Protein AF-0000000084983440 (afdb_homodimer)

pLDDT: mean 96.97, std 2.5, range [81.31, 98.94]

Secondary structure (DSSP, 8-state):
-PPP-TT--TTHHHHT-TTS-HHHHHHHHHHHHHHHHHHHTT---HHHHHHHHHHHHHHHHTTHHHHHHTT----THHHHHHHHHHHHHHHHTT----HHHHTTT---/-PPP-TT--TTHHHHT-TTS-HHHHHHHHHHHHHHHHHHHTT---HHHHHHHHHHHHHHHHTTHHHHHHTT----THHHHHHHHHHHHHHHHTT----HHHHTTT---

Foldseek 3Di:
DDADDPPDDQLVQLCVDPLFDPVLVVQLVVLVVQLRVVLVVPDQPLVVSLVSLLVSLVSNQVCQVVQVVVNHGCDDSNVVRSLVSSVSSCVRSVHPDDSCSSNVNHPD/DDADDPPDDQLVQLVVDPLFDPVLVVQLVVLVVQLRVVLVVPDQPLVVSLVSLLVSLVSNQVCQVVQVVVNHGCDDSNVVRSLVSSVSSCVRSVHPDDSCSSNVNHPD

Solvent-accessible surface area (backbone atoms only — not comparable to full-atom values): 12151 Å² total; per-residue (Å²): 110,67,71,76,69,86,85,63,67,80,51,48,58,49,72,67,30,87,62,45,56,63,76,59,55,49,52,47,48,52,34,53,45,55,44,50,52,46,42,36,72,60,61,72,53,62,70,62,51,45,51,45,32,39,52,26,34,45,54,45,51,67,42,44,63,57,32,45,76,63,74,26,67,63,49,74,60,47,47,32,36,50,48,40,44,51,39,40,56,32,50,75,73,67,43,95,64,53,52,69,67,48,50,61,65,53,82,106,110,66,71,77,67,86,84,62,66,80,52,47,60,49,72,68,31,86,62,46,57,63,75,59,54,48,54,48,47,52,33,51,45,54,43,49,53,46,42,35,73,59,61,72,55,64,68,62,52,46,52,46,32,40,52,28,36,45,54,46,52,67,42,44,63,58,32,44,77,64,75,25,66,63,48,75,62,46,48,31,35,51,48,41,44,51,39,40,55,32,50,72,73,67,43,95,63,53,52,68,66,49,49,59,64,51,80,105

Sequence (216 aa):
MKTFDPDYKLLDEMYQDDYYPVFLVDKVKDELQKVIDLLESGETDTEVVQEKLDEAVCGINDLQDEFYENNSEIETVARDCIGVTVDYILKWFGIPIDMEEAIRERDWMKTFDPDYKLLDEMYQDDYYPVFLVDKVKDELQKVIDLLESGETDTEVVQEKLDEAVCGINDLQDEFYENNSEIETVARDCIGVTVDYILKWFGIPIDMEEAIRERDW

InterPro domains:
  IPR043767 Protein of unknown function DUF5713 [PF18977] (6-108)

Radius of gyration: 17.31 Å; Cα contacts (8 Å, |Δi|>4): 271; chai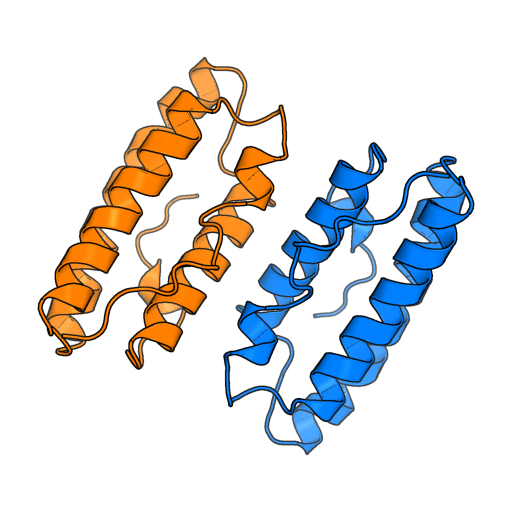ns: 2; bounding box: 39×44×34 Å

Structure (mmCIF, N/CA/C/O backbone):
data_AF-0000000084983440-model_v1
#
loop_
_entity.id
_entity.type
_entity.pdbx_description
1 polymer 'MazG nucleotide pyrophosphohydrolase domain protein'
#
loop_
_atom_site.group_PDB
_atom_site.id
_atom_site.type_symbol
_atom_site.label_atom_id
_atom_site.label_alt_id
_atom_site.label_comp_id
_atom_site.label_asym_id
_atom_site.label_entity_id
_atom_site.label_seq_id
_atom_site.pdbx_PDB_ins_code
_atom_site.Cartn_x
_atom_site.Cartn_y
_atom_site.Cartn_z
_atom_site.occupancy
_atom_site.B_iso_or_equiv
_atom_site.auth_seq_id
_atom_site.auth_comp_id
_atom_site.auth_asym_id
_atom_site.auth_atom_id
_atom_site.pdbx_PDB_model_num
ATOM 1 N N . MET A 1 1 ? -17.219 -9.922 -18.922 1 81.56 1 MET A N 1
ATOM 2 C CA . MET A 1 1 ? -16.625 -10.188 -17.609 1 81.56 1 MET A CA 1
ATOM 3 C C . MET A 1 1 ? -15.766 -9.008 -17.156 1 81.56 1 MET A C 1
ATOM 5 O O . MET A 1 1 ? -15.266 -8.242 -17.984 1 81.56 1 MET A O 1
ATOM 9 N N . LYS A 1 2 ? -15.875 -8.594 -16 1 91.56 2 LYS A N 1
ATOM 10 C CA . LYS A 1 2 ? -15.227 -7.371 -15.531 1 91.56 2 LYS A CA 1
ATOM 11 C C . LYS A 1 2 ? -13.711 -7.508 -15.57 1 91.56 2 LYS A C 1
ATOM 13 O O . LYS A 1 2 ? -13.156 -8.492 -15.078 1 91.56 2 LYS A O 1
ATOM 18 N N . THR A 1 3 ? -13.008 -6.613 -16.359 1 97.56 3 THR A N 1
ATOM 19 C CA . THR A 1 3 ? -11.547 -6.59 -16.422 1 97.56 3 THR A CA 1
ATOM 20 C C . THR A 1 3 ? -10.977 -5.75 -15.273 1 97.56 3 THR A C 1
ATOM 22 O O . THR A 1 3 ? -11.664 -4.891 -14.727 1 97.56 3 THR A O 1
ATOM 25 N N . PHE A 1 4 ? -9.773 -6.07 -14.977 1 97.75 4 PHE A N 1
ATOM 26 C CA . PHE A 1 4 ? -9.133 -5.328 -13.898 1 97.75 4 PHE A CA 1
ATOM 27 C C . PHE A 1 4 ? -8.844 -3.893 -14.328 1 97.75 4 PHE A C 1
ATOM 29 O O . PHE A 1 4 ? -8.75 -3.604 -15.523 1 97.75 4 PHE A O 1
ATOM 36 N N . ASP A 1 5 ? -8.758 -3.002 -13.359 1 95.5 5 ASP A N 1
ATOM 37 C CA . ASP A 1 5 ? -8.516 -1.574 -13.547 1 95.5 5 ASP A CA 1
ATOM 38 C C . ASP A 1 5 ? -7.25 -1.336 -14.367 1 95.5 5 ASP A C 1
ATOM 40 O O . ASP A 1 5 ? -6.141 -1.572 -13.891 1 95.5 5 ASP A O 1
ATOM 44 N N . PRO A 1 6 ? -7.336 -0.883 -15.562 1 93.5 6 PRO A N 1
ATOM 45 C CA . PRO A 1 6 ? -6.16 -0.671 -16.406 1 93.5 6 PRO A CA 1
ATOM 46 C C . PRO A 1 6 ? -5.285 0.48 -15.922 1 93.5 6 PRO A C 1
ATOM 48 O O . PRO A 1 6 ? -4.129 0.6 -16.344 1 93.5 6 PRO A O 1
ATOM 51 N N . ASP A 1 7 ? -5.77 1.326 -15.078 1 91.38 7 ASP A N 1
ATOM 52 C CA . ASP A 1 7 ? -5.031 2.494 -14.609 1 91.38 7 ASP A CA 1
ATOM 53 C C . ASP A 1 7 ? -4.285 2.184 -13.312 1 91.38 7 ASP A C 1
ATOM 55 O O . ASP A 1 7 ? -3.49 2.996 -12.836 1 91.38 7 ASP A O 1
ATOM 59 N N . TYR A 1 8 ? -4.559 1.061 -12.734 1 94.44 8 TYR A N 1
ATOM 60 C CA . TYR A 1 8 ? -3.918 0.712 -11.477 1 94.44 8 TYR A CA 1
ATOM 61 C C . TYR A 1 8 ? -2.543 0.097 -11.711 1 94.44 8 TYR A C 1
ATOM 63 O O . TYR A 1 8 ? -2.4 -0.832 -12.508 1 94.44 8 TYR A O 1
ATOM 71 N N . LYS A 1 9 ? -1.497 0.612 -11.094 1 94.31 9 LYS A N 1
ATOM 72 C CA . LYS A 1 9 ? -0.143 0.07 -11.172 1 94.31 9 LYS A CA 1
ATOM 73 C C . LYS A 1 9 ? 0.111 -0.938 -10.055 1 94.31 9 LYS A C 1
ATOM 75 O O . LYS A 1 9 ? 0.338 -0.554 -8.906 1 94.31 9 LYS A O 1
ATOM 80 N N . LEU A 1 10 ? 0.151 -2.195 -10.461 1 97.5 10 LEU A N 1
ATOM 81 C CA . LEU A 1 10 ? 0.421 -3.242 -9.477 1 97.5 10 LEU A CA 1
ATOM 82 C C . LEU A 1 10 ? 1.801 -3.061 -8.852 1 97.5 10 LEU A C 1
ATOM 84 O O . LEU A 1 10 ? 2.787 -2.855 -9.57 1 97.5 10 LEU A O 1
ATOM 88 N N . LEU A 1 11 ? 1.912 -3.121 -7.551 1 97.38 11 LEU A N 1
ATOM 89 C CA . LEU A 1 11 ? 3.16 -3.152 -6.797 1 97.38 11 LEU A CA 1
ATOM 90 C C . LEU A 1 11 ? 4.02 -1.933 -7.113 1 97.38 11 LEU A C 1
ATOM 92 O O . LEU A 1 11 ? 5.246 -2.035 -7.191 1 97.38 11 LEU A O 1
ATOM 96 N N . ASP A 1 12 ? 3.43 -0.8 -7.285 1 94.75 12 ASP A N 1
ATOM 97 C CA . ASP A 1 12 ? 4.094 0.418 -7.734 1 94.75 12 ASP A CA 1
ATOM 98 C C . ASP A 1 12 ? 5.25 0.791 -6.809 1 94.75 12 ASP A C 1
ATOM 100 O O . ASP A 1 12 ? 6.344 1.114 -7.27 1 94.75 12 ASP A O 1
ATOM 104 N N . GLU A 1 13 ? 5.043 0.742 -5.535 1 94.56 13 GLU A N 1
ATOM 105 C CA . GLU A 1 13 ? 6.059 1.144 -4.566 1 94.56 13 GLU A CA 1
ATOM 106 C C . GLU A 1 13 ? 7.285 0.24 -4.648 1 94.56 13 GLU A C 1
ATOM 108 O O . GLU A 1 13 ? 8.414 0.702 -4.477 1 94.56 13 GLU A O 1
ATOM 113 N N . MET A 1 14 ? 7.055 -1.045 -4.871 1 96.38 14 MET A N 1
ATOM 114 C CA . MET A 1 14 ? 8.188 -1.958 -5.016 1 96.38 14 MET A CA 1
ATOM 115 C C . MET A 1 14 ? 8.961 -1.668 -6.297 1 96.38 14 MET A C 1
ATOM 117 O O . MET A 1 14 ? 10.195 -1.703 -6.305 1 96.38 14 MET A O 1
ATOM 121 N N . TYR A 1 15 ? 8.258 -1.323 -7.348 1 95.69 15 TYR A N 1
ATOM 122 C CA . TYR A 1 15 ? 8.914 -1.018 -8.609 1 95.69 15 TYR A CA 1
ATOM 123 C C . TYR A 1 15 ? 9.727 0.271 -8.516 1 95.69 15 TYR A C 1
ATOM 125 O O . TYR A 1 15 ? 10.75 0.424 -9.188 1 95.69 15 TYR A O 1
ATOM 133 N N . GLN A 1 16 ? 9.32 1.155 -7.688 1 91.94 16 GLN A N 1
ATOM 134 C CA . GLN A 1 16 ? 9.953 2.465 -7.578 1 91.94 16 GLN A CA 1
ATOM 135 C C . GLN A 1 16 ? 11.156 2.418 -6.641 1 91.94 16 GLN A C 1
ATOM 137 O O . GLN A 1 16 ? 11.883 3.406 -6.504 1 91.94 16 GLN A O 1
ATOM 142 N N . ASP A 1 17 ? 11.352 1.327 -5.973 1 93.31 17 ASP A N 1
ATOM 143 C CA . ASP A 1 17 ? 12.445 1.181 -5.012 1 93.31 17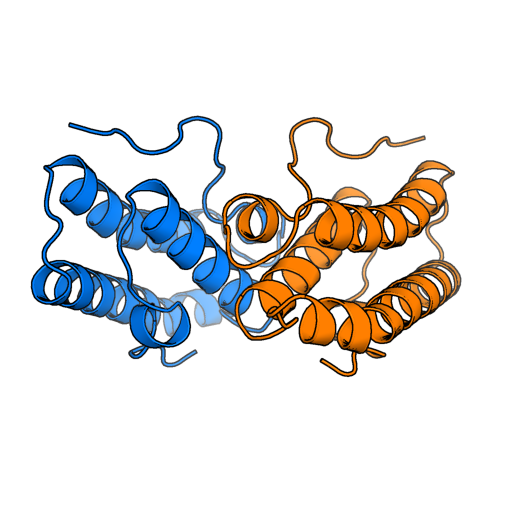 ASP A CA 1
ATOM 144 C C . ASP A 1 17 ? 13.547 0.292 -5.57 1 93.31 17 ASP A C 1
ATOM 146 O O . ASP A 1 17 ? 13.336 -0.898 -5.812 1 93.31 17 ASP A O 1
ATOM 150 N N . ASP A 1 18 ? 14.758 0.878 -5.754 1 92.94 18 ASP A N 1
ATOM 151 C CA . ASP A 1 18 ? 15.891 0.16 -6.328 1 92.94 18 ASP A CA 1
ATOM 152 C C . ASP A 1 18 ? 16.328 -0.989 -5.422 1 92.94 18 ASP A C 1
ATOM 154 O O . ASP A 1 18 ? 17.109 -1.853 -5.84 1 92.94 18 ASP A O 1
ATOM 158 N N . TYR A 1 19 ? 15.836 -1.02 -4.242 1 95.19 19 TYR A N 1
ATOM 159 C CA . TYR A 1 19 ? 16.141 -2.092 -3.301 1 95.19 19 TYR A CA 1
ATOM 160 C C . TYR A 1 19 ? 15.578 -3.422 -3.793 1 95.19 19 TYR A C 1
ATOM 162 O O . TYR A 1 19 ? 16.141 -4.48 -3.512 1 95.19 19 TYR A O 1
ATOM 170 N N . TYR A 1 20 ? 14.531 -3.379 -4.543 1 97.31 20 TYR A N 1
ATOM 171 C CA . TYR A 1 20 ? 13.891 -4.582 -5.059 1 97.31 20 TYR A CA 1
ATOM 172 C C . TYR A 1 20 ? 14.227 -4.793 -6.531 1 97.31 20 TYR A C 1
ATOM 174 O O . TYR A 1 20 ? 13.852 -3.984 -7.383 1 97.31 20 TYR A O 1
ATOM 182 N N . PRO A 1 21 ? 14.867 -5.961 -6.898 1 98.19 21 PRO A N 1
ATOM 183 C CA . PRO A 1 21 ? 15.133 -6.25 -8.312 1 98.19 21 PRO A CA 1
ATOM 184 C C . PRO A 1 21 ? 13.852 -6.371 -9.133 1 98.19 21 PRO A C 1
ATOM 186 O O . PRO A 1 21 ? 12.938 -7.113 -8.766 1 98.19 21 PRO A O 1
ATOM 189 N N . VAL A 1 22 ? 13.828 -5.762 -10.266 1 98 22 VAL A N 1
ATOM 190 C CA . VAL A 1 22 ? 12.633 -5.672 -11.109 1 98 22 VAL A CA 1
ATOM 191 C C . VAL A 1 22 ? 12.164 -7.07 -11.5 1 98 22 VAL A C 1
ATOM 193 O O . VAL A 1 22 ? 10.969 -7.363 -11.461 1 98 22 VAL A O 1
ATOM 196 N N . PHE A 1 23 ? 13.156 -7.902 -11.867 1 98.62 23 PHE A N 1
ATOM 197 C CA . PHE A 1 23 ? 12.773 -9.227 -12.336 1 98.62 23 PHE A CA 1
ATOM 198 C C . PHE A 1 23 ? 12.109 -10.023 -11.219 1 98.62 23 PHE A C 1
ATOM 200 O O . PHE A 1 23 ? 11.258 -10.875 -11.469 1 98.62 23 PHE A O 1
ATOM 207 N N . LEU A 1 24 ? 12.445 -9.797 -9.875 1 98.75 24 LEU A N 1
ATOM 208 C CA . LEU A 1 24 ? 11.797 -10.469 -8.75 1 98.75 24 LEU A CA 1
ATOM 209 C C . LEU A 1 24 ? 10.422 -9.867 -8.477 1 98.75 24 LEU A C 1
ATOM 211 O O . LEU A 1 24 ? 9.477 -10.594 -8.148 1 98.75 24 LEU A O 1
ATOM 215 N N . VAL A 1 25 ? 10.266 -8.555 -8.578 1 98.69 25 VAL A N 1
ATOM 216 C CA . VAL A 1 25 ? 8.961 -7.918 -8.445 1 98.69 25 VAL A CA 1
ATOM 217 C C . VAL A 1 25 ? 8.023 -8.43 -9.539 1 98.69 25 VAL A C 1
ATOM 219 O O . VAL A 1 25 ? 6.828 -8.625 -9.305 1 98.69 25 VAL A O 1
ATOM 222 N N . ASP A 1 26 ? 8.547 -8.711 -10.789 1 98.81 26 ASP A N 1
ATOM 223 C CA . ASP A 1 26 ? 7.758 -9.297 -11.867 1 98.81 26 ASP A CA 1
ATOM 224 C C . ASP A 1 26 ? 7.191 -10.656 -11.461 1 98.81 26 ASP A C 1
ATOM 226 O O . ASP A 1 26 ? 6.051 -10.984 -11.797 1 98.81 26 ASP A O 1
ATOM 230 N N . LYS A 1 27 ? 8.023 -11.391 -10.781 1 98.75 27 LYS A N 1
ATOM 231 C CA . LYS A 1 27 ? 7.57 -12.711 -10.352 1 98.75 27 LYS A CA 1
ATOM 232 C C . LYS A 1 27 ? 6.441 -12.602 -9.328 1 98.75 27 LYS A C 1
ATOM 234 O O . LYS A 1 27 ? 5.504 -13.398 -9.344 1 98.75 27 LYS A O 1
ATOM 239 N N . VAL A 1 28 ? 6.535 -11.648 -8.367 1 98.81 28 VAL A N 1
ATOM 240 C CA . VAL A 1 28 ? 5.441 -11.391 -7.434 1 98.81 28 VAL A CA 1
ATOM 241 C C . VAL A 1 28 ? 4.188 -11 -8.211 1 98.81 28 VAL A C 1
ATOM 243 O O . VAL A 1 28 ? 3.102 -11.523 -7.957 1 98.81 28 VAL A O 1
ATOM 246 N N . LYS A 1 29 ? 4.348 -10.141 -9.133 1 98.88 29 LYS A N 1
ATOM 247 C CA . LYS A 1 29 ? 3.248 -9.68 -9.969 1 98.88 29 LYS A CA 1
ATOM 248 C C . LYS A 1 29 ? 2.592 -10.844 -10.703 1 98.88 29 LYS A C 1
ATOM 250 O O . LYS A 1 29 ? 1.365 -10.891 -10.828 1 98.88 29 LYS A O 1
ATOM 255 N N . ASP A 1 30 ? 3.396 -11.75 -11.258 1 98.88 30 ASP A N 1
ATOM 256 C CA . ASP A 1 30 ? 2.883 -12.914 -11.969 1 98.88 30 ASP A CA 1
ATOM 257 C C . ASP A 1 30 ? 1.959 -13.742 -11.078 1 98.88 30 ASP A C 1
ATOM 259 O O . ASP A 1 30 ? 0.943 -14.266 -11.539 1 98.88 30 ASP A O 1
ATOM 263 N N . GLU A 1 31 ? 2.377 -13.875 -9.812 1 98.88 31 GLU A N 1
ATOM 264 C CA . GLU A 1 31 ? 1.53 -14.617 -8.883 1 98.88 31 GLU A CA 1
ATOM 265 C C . GLU A 1 31 ? 0.187 -13.922 -8.68 1 98.88 31 GLU A C 1
ATOM 267 O O . GLU A 1 31 ? -0.859 -14.57 -8.664 1 98.88 31 GLU A O 1
ATOM 272 N N . LEU A 1 32 ? 0.182 -12.625 -8.562 1 98.81 32 LEU A N 1
ATOM 273 C CA . LEU A 1 32 ? -1.051 -11.867 -8.367 1 98.81 32 LEU A CA 1
ATOM 274 C C . LEU A 1 32 ? -1.897 -11.883 -9.641 1 98.81 32 LEU A C 1
ATOM 276 O O . LEU A 1 32 ? -3.129 -11.867 -9.57 1 98.81 32 LEU A O 1
ATOM 280 N N . GLN A 1 33 ? -1.213 -11.953 -10.789 1 98.81 33 GLN A N 1
ATOM 281 C CA . GLN A 1 33 ? -1.916 -11.992 -12.062 1 98.81 33 GLN A CA 1
ATOM 282 C C . GLN A 1 33 ? -2.781 -13.242 -12.18 1 98.81 33 GLN A C 1
ATOM 284 O O . GLN A 1 33 ? -3.85 -13.211 -12.789 1 98.81 33 GLN A O 1
ATOM 289 N N . LYS A 1 34 ? -2.348 -14.32 -11.625 1 98.75 34 LYS A N 1
ATOM 290 C CA . LYS A 1 34 ? -3.154 -15.531 -11.625 1 98.75 34 LYS A CA 1
ATOM 291 C C . LYS A 1 34 ? -4.488 -15.312 -10.922 1 98.75 34 LYS A C 1
ATOM 293 O O . LYS A 1 34 ? -5.52 -15.836 -11.352 1 98.75 34 LYS A O 1
ATOM 298 N N . VAL A 1 35 ? -4.438 -14.562 -9.789 1 98.88 35 VAL A N 1
ATOM 299 C CA . VAL A 1 35 ? -5.656 -14.242 -9.055 1 98.88 35 VAL A CA 1
ATOM 300 C C . VAL A 1 35 ? -6.547 -13.336 -9.906 1 98.88 35 VAL A C 1
ATOM 302 O O . VAL A 1 35 ? -7.75 -13.57 -10.023 1 98.88 35 VAL A O 1
ATOM 305 N N . ILE A 1 36 ? -5.961 -12.352 -10.523 1 98.81 36 ILE A N 1
ATO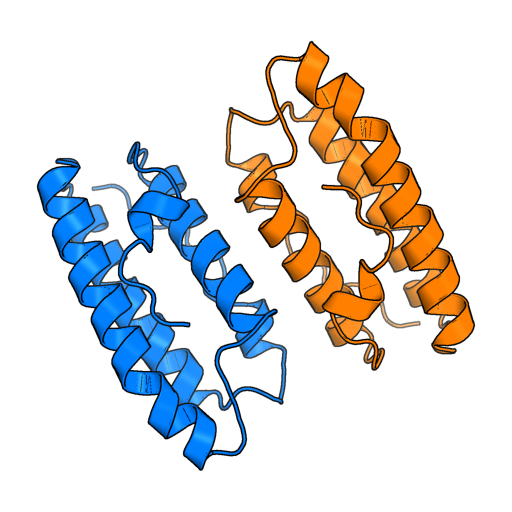M 306 C CA . ILE A 1 36 ? -6.711 -11.438 -11.375 1 98.81 36 ILE A CA 1
ATOM 307 C C . ILE A 1 36 ? -7.363 -12.203 -12.516 1 98.81 36 ILE A C 1
ATOM 309 O O . ILE A 1 36 ? -8.531 -11.984 -12.836 1 98.81 36 ILE A O 1
ATOM 313 N N . ASP A 1 37 ? -6.613 -13.133 -13.156 1 98.75 37 ASP A N 1
ATOM 314 C CA . ASP A 1 37 ? -7.148 -13.938 -14.25 1 98.75 37 ASP A CA 1
ATOM 315 C C . ASP A 1 37 ? -8.391 -14.711 -13.812 1 98.75 37 ASP A C 1
ATOM 317 O O . ASP A 1 37 ? -9.375 -14.781 -14.547 1 98.75 37 ASP A O 1
ATOM 321 N N . LEU A 1 38 ? -8.344 -15.273 -12.648 1 98.75 38 LEU A N 1
ATOM 322 C CA . LEU A 1 38 ? -9.5 -15.992 -12.125 1 98.75 38 LEU A CA 1
ATOM 323 C C . LEU A 1 38 ? -10.703 -15.07 -11.977 1 98.75 38 LEU A C 1
ATOM 325 O O . LEU A 1 38 ? -11.812 -15.422 -12.391 1 98.75 38 LEU A O 1
ATOM 329 N N . LEU A 1 39 ? -10.438 -13.945 -11.398 1 98.75 39 LEU A N 1
ATOM 330 C CA . LEU A 1 39 ? -11.531 -13.008 -11.148 1 98.75 39 LEU A CA 1
ATOM 331 C C . LEU A 1 39 ? -12.102 -12.469 -12.453 1 98.75 39 LEU A C 1
ATOM 333 O O . LEU A 1 39 ? -13.305 -12.258 -12.57 1 98.75 39 LEU A O 1
ATOM 337 N N . GLU A 1 40 ? -11.25 -12.289 -13.453 1 98.62 40 GLU A N 1
ATOM 338 C CA . GLU A 1 40 ? -11.703 -11.82 -14.758 1 98.62 40 GLU A CA 1
ATOM 339 C C . GLU A 1 40 ? -12.562 -12.867 -15.461 1 98.62 40 GLU A C 1
ATOM 341 O O . GLU A 1 40 ? -13.352 -12.539 -16.344 1 98.62 40 GLU A O 1
ATOM 346 N N . SER A 1 41 ? -12.375 -14.102 -15.078 1 98.06 41 SER A N 1
ATOM 347 C CA . SER A 1 41 ? -13.195 -15.164 -15.656 1 98.06 41 SER A CA 1
ATOM 348 C C . SER A 1 41 ? -14.617 -15.133 -15.094 1 98.06 41 SER A C 1
ATOM 350 O O . SER A 1 41 ? -15.5 -15.828 -15.594 1 98.06 41 SER A O 1
ATOM 352 N N . GLY A 1 42 ? -14.836 -14.398 -13.977 1 97.69 42 GLY A N 1
ATOM 353 C CA . GLY A 1 42 ? -16.172 -14.211 -13.414 1 97.69 42 GLY A CA 1
ATOM 354 C C . GLY A 1 42 ? -16.375 -14.969 -12.117 1 97.69 42 GLY A C 1
ATOM 355 O O . GLY A 1 42 ? -17.484 -14.961 -11.562 1 97.69 42 GLY A O 1
ATOM 356 N N . GLU A 1 43 ? -15.297 -15.57 -11.539 1 98.12 43 GLU A N 1
ATOM 357 C CA . GLU A 1 43 ? -15.398 -16.297 -10.281 1 98.12 43 GLU A CA 1
ATOM 358 C C . GLU A 1 43 ? -15.648 -15.359 -9.109 1 98.12 43 GLU A C 1
ATOM 360 O O . GLU A 1 43 ? -14.938 -14.367 -8.938 1 98.12 43 GLU A O 1
ATOM 365 N N . THR A 1 44 ? -16.672 -15.68 -8.328 1 97 44 THR A N 1
ATOM 366 C CA . THR A 1 44 ? -17 -14.797 -7.211 1 97 44 THR A CA 1
ATOM 367 C C . THR A 1 44 ? -17.125 -15.586 -5.91 1 97 44 THR A C 1
ATOM 369 O O . THR A 1 44 ? -17.344 -15.008 -4.844 1 97 44 THR A O 1
ATOM 372 N N . ASP A 1 45 ? -17.031 -16.906 -5.984 1 98.38 45 ASP A N 1
ATOM 373 C CA . ASP A 1 45 ? -17.094 -17.734 -4.781 1 98.38 45 ASP A CA 1
ATOM 374 C C . ASP A 1 45 ? -15.891 -17.469 -3.881 1 98.38 45 ASP A C 1
ATOM 376 O O . ASP A 1 45 ? -14.75 -17.719 -4.277 1 98.38 45 ASP A O 1
ATOM 380 N N . THR A 1 46 ? -16.094 -17.047 -2.709 1 98.31 46 THR A N 1
ATOM 381 C CA . THR A 1 46 ? -15.023 -16.609 -1.824 1 98.31 46 THR A CA 1
ATOM 382 C C . THR A 1 46 ? -14.086 -17.766 -1.485 1 98.31 46 THR A C 1
ATOM 384 O O . THR A 1 46 ? -12.883 -17.562 -1.303 1 98.31 46 THR A O 1
ATOM 387 N N . GLU A 1 47 ? -14.656 -18.938 -1.335 1 98.56 47 GLU A N 1
ATOM 388 C CA . GLU A 1 47 ? -13.805 -20.094 -1.038 1 98.56 47 GLU A CA 1
ATOM 389 C C . GLU A 1 47 ? -12.836 -20.375 -2.182 1 98.56 47 GLU A C 1
ATOM 391 O O . GLU A 1 47 ? -11.656 -20.641 -1.95 1 98.56 47 GLU A O 1
ATOM 396 N N . VAL A 1 48 ? -13.359 -20.359 -3.393 1 98.69 48 VAL A N 1
ATOM 397 C CA . VAL A 1 48 ? -12.539 -20.609 -4.574 1 98.69 48 VAL A CA 1
ATOM 398 C C . VAL A 1 48 ? -11.492 -19.5 -4.719 1 98.69 48 VAL A C 1
ATOM 400 O O . VAL A 1 48 ? -10.32 -19.781 -4.984 1 98.69 48 VAL A O 1
ATOM 403 N N . VAL A 1 49 ? -11.938 -18.234 -4.555 1 98.88 49 VAL A N 1
ATOM 404 C CA . VAL A 1 49 ? -11.039 -17.094 -4.656 1 98.88 49 VAL A CA 1
ATOM 405 C C . VAL A 1 49 ? -9.961 -17.188 -3.58 1 98.88 49 VAL A C 1
ATOM 407 O O . VAL A 1 49 ? -8.781 -16.984 -3.861 1 98.88 49 VAL A O 1
ATOM 410 N N . GLN A 1 50 ? -10.32 -17.531 -2.361 1 98.88 50 GLN A N 1
ATOM 411 C CA . GLN A 1 50 ? -9.352 -17.641 -1.28 1 98.88 50 GLN A CA 1
ATOM 412 C C . GLN A 1 50 ? -8.32 -18.734 -1.571 1 98.88 50 GLN A C 1
ATOM 414 O O . GLN A 1 50 ? -7.141 -18.578 -1.251 1 98.88 50 GLN A O 1
ATOM 419 N N . GLU A 1 51 ? -8.797 -19.812 -2.109 1 98.81 51 GLU A N 1
ATOM 420 C CA . GLU A 1 51 ? -7.867 -20.875 -2.469 1 98.81 51 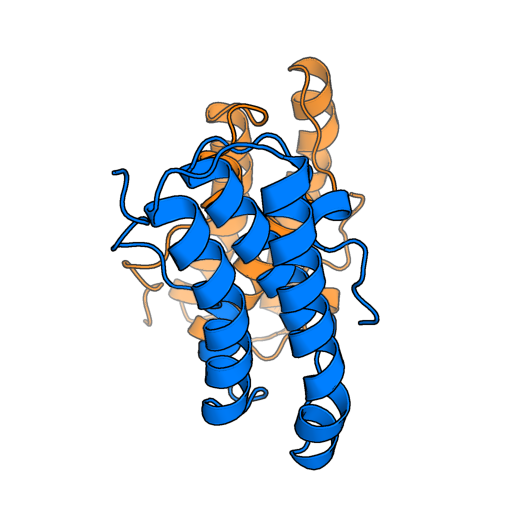GLU A CA 1
ATOM 421 C C . GLU A 1 51 ? -6.828 -20.375 -3.471 1 98.81 51 GLU A C 1
ATOM 423 O O . GLU A 1 51 ? -5.645 -20.703 -3.357 1 98.81 51 GLU A O 1
ATOM 428 N N . LYS A 1 52 ? -7.289 -19.609 -4.488 1 98.88 52 LYS A N 1
ATOM 429 C CA . LYS A 1 52 ? -6.371 -19.062 -5.477 1 98.88 52 LYS A CA 1
ATOM 430 C C . LYS A 1 52 ? -5.406 -18.062 -4.832 1 98.88 52 LYS A C 1
ATOM 432 O O . LYS A 1 52 ? -4.223 -18.031 -5.18 1 98.88 52 LYS A O 1
ATOM 437 N N . LEU A 1 53 ? -5.887 -17.266 -3.906 1 98.94 53 LEU A N 1
ATOM 438 C CA . LEU A 1 53 ? -5.051 -16.359 -3.146 1 98.94 53 LEU A CA 1
ATOM 439 C C . LEU A 1 53 ? -3.994 -17.109 -2.348 1 98.94 53 LEU A C 1
ATOM 441 O O . LEU A 1 53 ? -2.824 -16.719 -2.334 1 98.94 53 LEU A O 1
ATOM 445 N N . ASP A 1 54 ? -4.445 -18.188 -1.676 1 98.88 54 ASP A N 1
ATOM 446 C CA . ASP A 1 54 ? -3.51 -19 -0.91 1 98.88 54 ASP A CA 1
ATOM 447 C C . ASP A 1 54 ? -2.367 -19.5 -1.793 1 98.88 54 ASP A C 1
ATOM 449 O O . ASP A 1 54 ? -1.199 -19.438 -1.405 1 98.88 54 ASP A O 1
ATOM 453 N N . GLU A 1 55 ? -2.732 -19.969 -2.92 1 98.81 55 GLU A N 1
ATOM 454 C CA . GLU A 1 55 ? -1.733 -20.453 -3.867 1 98.81 55 GLU A CA 1
ATOM 455 C C . GLU A 1 55 ? -0.774 -19.344 -4.273 1 98.81 55 GLU A C 1
ATOM 457 O O . GLU A 1 55 ? 0.442 -19.547 -4.305 1 98.81 55 GLU A O 1
ATOM 462 N N . ALA A 1 56 ? -1.328 -18.219 -4.617 1 98.81 56 ALA A N 1
ATOM 463 C CA . ALA A 1 56 ? -0.516 -17.078 -5.047 1 98.81 56 ALA A CA 1
ATOM 464 C C . ALA A 1 56 ? 0.421 -16.625 -3.934 1 98.81 56 ALA A C 1
ATOM 466 O O . ALA A 1 56 ? 1.604 -16.375 -4.176 1 98.81 56 ALA A O 1
ATOM 467 N N . VAL A 1 57 ? -0.107 -16.516 -2.689 1 98.75 57 VAL A N 1
ATOM 468 C CA . VAL A 1 57 ? 0.685 -16.062 -1.554 1 98.75 57 VAL A CA 1
ATOM 469 C C . VAL A 1 57 ? 1.777 -17.078 -1.239 1 98.75 57 VAL A C 1
ATOM 471 O O . VAL A 1 57 ? 2.912 -16.703 -0.929 1 98.75 57 VAL A O 1
ATOM 474 N N . CYS A 1 58 ? 1.479 -18.344 -1.322 1 98.69 58 CYS A N 1
ATOM 475 C CA . CYS A 1 58 ? 2.492 -19.375 -1.16 1 98.69 58 CYS A CA 1
ATOM 476 C C . CYS A 1 58 ? 3.576 -19.25 -2.225 1 98.69 58 CYS A C 1
ATOM 478 O O . CYS A 1 58 ? 4.762 -19.406 -1.933 1 98.69 58 CYS A O 1
ATOM 480 N N . GLY A 1 59 ? 3.18 -18.953 -3.428 1 98.69 59 GLY A N 1
ATOM 481 C CA . GLY A 1 59 ? 4.148 -18.688 -4.473 1 98.69 59 GLY A CA 1
ATOM 482 C C . GLY A 1 59 ? 5.07 -17.516 -4.141 1 98.69 59 GLY A C 1
ATOM 483 O O . GLY A 1 59 ? 6.273 -17.578 -4.402 1 98.69 59 GLY A O 1
ATOM 484 N N . ILE A 1 60 ? 4.52 -16.5 -3.578 1 98.69 60 ILE A N 1
ATOM 485 C CA . ILE A 1 60 ? 5.309 -15.344 -3.174 1 98.69 60 ILE A CA 1
ATOM 486 C C . ILE A 1 60 ? 6.23 -15.727 -2.016 1 98.69 60 ILE A C 1
ATOM 488 O O . ILE A 1 60 ? 7.383 -15.297 -1.969 1 98.69 60 ILE A O 1
ATOM 492 N N . ASN A 1 61 ? 5.719 -16.578 -1.072 1 98.44 61 ASN A N 1
ATOM 493 C CA . ASN A 1 61 ? 6.562 -17.094 0.004 1 98.44 61 ASN A CA 1
ATOM 494 C C . ASN A 1 61 ? 7.828 -17.75 -0.54 1 98.44 61 ASN A C 1
ATOM 496 O O . ASN A 1 61 ? 8.906 -17.578 0.029 1 98.44 61 ASN A O 1
ATOM 500 N N . ASP A 1 62 ? 7.691 -18.391 -1.596 1 98 62 ASP A N 1
ATOM 501 C CA . ASP A 1 62 ? 8.789 -19.156 -2.176 1 98 62 ASP A CA 1
ATOM 502 C C . ASP A 1 62 ? 9.852 -18.234 -2.775 1 98 62 ASP A C 1
ATOM 504 O O . ASP A 1 62 ? 10.961 -18.672 -3.07 1 98 62 ASP A O 1
ATOM 508 N N . LEU A 1 63 ? 9.539 -16.953 -2.943 1 98.44 63 LEU A N 1
ATOM 509 C CA . LEU A 1 63 ? 10.461 -16.016 -3.578 1 98.44 63 LEU A CA 1
ATOM 510 C C . LEU A 1 63 ? 11.383 -15.375 -2.547 1 98.44 63 LEU A C 1
ATOM 512 O O . LEU A 1 63 ? 12.336 -14.68 -2.906 1 98.44 63 LEU A O 1
ATOM 516 N N . GLN A 1 64 ? 11.164 -15.594 -1.24 1 97.81 64 GLN A N 1
ATOM 517 C CA . GLN A 1 64 ? 11.891 -14.891 -0.183 1 97.81 64 GLN A CA 1
ATOM 518 C C . GLN A 1 64 ? 13.391 -15.172 -0.265 1 97.81 64 GLN A C 1
ATOM 520 O O . GLN A 1 64 ? 14.203 -14.258 -0.143 1 97.81 64 GLN A O 1
ATOM 525 N N . ASP A 1 65 ? 13.75 -16.406 -0.479 1 97.56 65 ASP A N 1
ATOM 526 C CA . ASP A 1 65 ? 15.164 -16.766 -0.584 1 97.56 65 ASP A CA 1
ATOM 527 C C . ASP A 1 65 ? 15.82 -16.078 -1.773 1 97.56 65 ASP A C 1
ATOM 529 O O . ASP A 1 65 ? 16.953 -15.617 -1.679 1 97.56 65 ASP A O 1
ATOM 533 N N . GLU A 1 66 ? 15.102 -16.062 -2.855 1 98.12 66 GLU A N 1
ATOM 534 C CA . GLU A 1 66 ? 15.648 -15.422 -4.047 1 98.12 66 GLU A CA 1
ATOM 535 C C . GLU A 1 66 ? 15.852 -13.93 -3.82 1 98.12 66 GLU A C 1
ATOM 537 O O . GLU A 1 66 ? 16.828 -13.352 -4.293 1 98.12 66 GLU A O 1
ATOM 542 N N . PHE A 1 67 ? 14.922 -13.258 -3.18 1 98.38 67 PHE A N 1
ATOM 543 C CA . PHE A 1 67 ? 15.125 -11.859 -2.805 1 98.38 67 PHE A CA 1
ATOM 544 C C . PHE A 1 67 ? 16.391 -11.703 -1.967 1 98.38 67 PHE A C 1
ATOM 546 O O . PHE A 1 67 ? 17.219 -10.844 -2.254 1 98.38 67 PHE A O 1
ATOM 553 N N . TYR A 1 68 ? 16.516 -12.555 -0.929 1 97.44 68 TYR A N 1
ATOM 554 C CA . TYR A 1 68 ? 17.672 -12.492 -0.029 1 97.44 68 TYR A CA 1
ATOM 555 C C . TYR A 1 68 ? 18.969 -12.672 -0.795 1 97.44 68 TYR A C 1
ATOM 557 O O . TYR A 1 68 ? 19.938 -11.922 -0.581 1 97.44 68 TYR A O 1
ATOM 565 N N . GLU A 1 69 ? 19.016 -13.602 -1.712 1 98.06 69 GLU A N 1
ATOM 566 C CA . GLU A 1 69 ? 20.203 -13.891 -2.527 1 98.06 69 GLU A CA 1
ATOM 567 C C . GLU A 1 69 ? 20.547 -12.711 -3.434 1 98.06 69 GLU A C 1
ATOM 569 O O . GLU A 1 69 ? 21.656 -12.617 -3.938 1 98.06 69 GLU A O 1
ATOM 574 N N . ASN A 1 70 ? 19.641 -11.883 -3.705 1 98.19 70 ASN A N 1
ATOM 575 C CA . ASN A 1 70 ? 19.844 -10.719 -4.559 1 98.19 70 ASN A CA 1
ATOM 576 C C . ASN A 1 70 ? 19.875 -9.43 -3.746 1 98.19 70 ASN A C 1
ATOM 578 O O . ASN A 1 70 ? 19.438 -8.383 -4.219 1 98.19 70 ASN A O 1
ATOM 582 N N . ASN A 1 71 ? 20.281 -9.562 -2.48 1 97.25 71 ASN A N 1
ATOM 583 C CA . ASN A 1 71 ? 20.484 -8.445 -1.564 1 97.25 71 ASN A CA 1
ATOM 584 C C . ASN A 1 71 ? 19.203 -7.652 -1.337 1 97.25 71 ASN A C 1
ATOM 586 O O . ASN A 1 71 ? 19.234 -6.418 -1.319 1 97.25 71 ASN A O 1
ATOM 590 N N . SER A 1 72 ? 18.172 -8.32 -1.31 1 97.12 72 SER A N 1
ATOM 591 C CA . SER A 1 72 ? 16.844 -7.762 -1.08 1 97.12 72 SER A CA 1
ATOM 592 C C . SER A 1 72 ? 16.047 -8.609 -0.085 1 97.12 72 SER A C 1
ATOM 594 O O . SER A 1 72 ? 16.562 -9.594 0.444 1 97.12 72 SER A O 1
ATOM 596 N N . GLU A 1 73 ? 14.922 -8.117 0.314 1 96.19 73 GLU A N 1
ATOM 597 C CA . GLU A 1 73 ? 14.039 -8.852 1.217 1 96.19 73 GLU A CA 1
ATOM 598 C C . GLU A 1 73 ? 12.602 -8.352 1.121 1 96.19 73 GLU A C 1
ATOM 600 O O . GLU A 1 73 ? 12.367 -7.172 0.834 1 96.19 73 GLU A O 1
ATOM 605 N N . ILE A 1 74 ? 11.656 -9.258 1.274 1 94.94 74 ILE A N 1
ATOM 606 C CA . ILE A 1 74 ? 10.25 -8.883 1.366 1 94.94 74 ILE A CA 1
ATOM 607 C C . ILE A 1 74 ? 9.906 -8.523 2.809 1 94.94 74 ILE A C 1
ATOM 609 O O . ILE A 1 74 ? 9.461 -9.375 3.58 1 94.94 74 ILE A O 1
ATOM 613 N N . GLU A 1 75 ? 10.156 -7.23 3.115 1 91.75 75 GLU A N 1
ATOM 614 C CA . GLU A 1 75 ? 9.844 -6.773 4.465 1 91.75 75 GLU A CA 1
ATOM 615 C C . GLU A 1 75 ? 9.258 -5.363 4.449 1 91.75 75 GLU A C 1
ATOM 617 O O . GLU A 1 75 ? 9.422 -4.633 3.473 1 91.75 75 GLU A O 1
ATOM 622 N N . THR A 1 76 ? 8.594 -4.906 5.426 1 91 76 THR A N 1
ATOM 623 C CA . THR A 1 76 ? 7.984 -3.625 5.758 1 91 76 THR A CA 1
ATOM 624 C C . THR A 1 76 ? 7.27 -3.031 4.547 1 91 76 THR A C 1
ATOM 626 O O . THR A 1 76 ? 6.055 -3.166 4.406 1 91 76 THR A O 1
ATOM 629 N N . VAL A 1 77 ? 8.047 -2.449 3.5 1 92.94 77 VAL A N 1
ATOM 630 C CA . VAL A 1 77 ? 7.477 -1.784 2.334 1 92.94 77 VAL A CA 1
ATOM 631 C C . VAL A 1 77 ? 6.824 -2.816 1.416 1 92.94 77 VAL A C 1
ATOM 633 O O . VAL A 1 77 ? 5.672 -2.662 1.016 1 92.94 77 VAL A O 1
ATOM 636 N N . ALA A 1 78 ? 7.582 -3.875 1.104 1 96.31 78 ALA A N 1
ATOM 637 C CA . ALA A 1 78 ? 7.094 -4.898 0.185 1 96.31 78 ALA A CA 1
ATOM 638 C C . ALA A 1 78 ? 5.855 -5.594 0.748 1 96.31 78 ALA A C 1
ATOM 640 O O . ALA A 1 78 ? 4.871 -5.789 0.036 1 96.31 78 ALA A O 1
ATOM 641 N N . ARG A 1 79 ? 5.938 -5.973 2.025 1 96.19 79 ARG A N 1
ATOM 642 C CA . ARG A 1 79 ? 4.824 -6.648 2.686 1 96.19 79 ARG A CA 1
ATOM 643 C C . ARG A 1 79 ? 3.557 -5.805 2.617 1 96.19 79 ARG A C 1
ATOM 645 O O . ARG A 1 79 ? 2.496 -6.301 2.229 1 96.19 79 ARG A O 1
ATOM 652 N N . ASP A 1 80 ? 3.641 -4.578 3.051 1 96.62 80 ASP A N 1
ATOM 653 C CA . ASP A 1 80 ? 2.484 -3.688 3.047 1 96.62 80 ASP A CA 1
ATOM 654 C C . ASP A 1 80 ? 2.004 -3.418 1.622 1 96.62 80 ASP A C 1
ATOM 656 O O . ASP A 1 80 ? 0.8 -3.355 1.369 1 96.62 80 ASP A O 1
ATOM 660 N N . CYS A 1 81 ? 2.918 -3.256 0.711 1 97.31 81 CYS A N 1
ATOM 661 C CA . CYS A 1 81 ? 2.588 -3.006 -0.688 1 97.31 81 CYS A CA 1
ATOM 662 C C . CYS A 1 81 ? 1.81 -4.172 -1.282 1 97.31 81 CYS A C 1
ATOM 664 O O . CYS A 1 81 ? 0.786 -3.973 -1.938 1 97.31 81 CYS A O 1
ATOM 666 N N . ILE A 1 82 ? 2.25 -5.371 -1.067 1 98.25 82 ILE A N 1
ATOM 667 C CA . ILE A 1 82 ? 1.577 -6.562 -1.565 1 98.25 82 ILE A CA 1
ATOM 668 C C . ILE A 1 82 ? 0.18 -6.66 -0.958 1 98.25 82 ILE A C 1
ATOM 670 O O . ILE A 1 82 ? -0.799 -6.895 -1.671 1 98.25 82 ILE A O 1
ATOM 674 N N . GLY A 1 83 ? 0.082 -6.477 0.342 1 97.44 83 GLY A N 1
ATOM 675 C CA . GLY A 1 83 ? -1.212 -6.527 1.003 1 97.44 83 GLY A CA 1
ATOM 676 C C . GLY A 1 83 ? -2.211 -5.535 0.433 1 97.44 83 GLY A C 1
ATOM 677 O O . GLY A 1 83 ? -3.346 -5.902 0.12 1 97.44 83 GLY A O 1
ATOM 678 N N . VAL A 1 84 ? -1.792 -4.289 0.302 1 97 84 VAL A N 1
ATOM 679 C CA . VAL A 1 84 ? -2.664 -3.232 -0.204 1 97 84 VAL A CA 1
ATOM 680 C C . VAL A 1 84 ? -3.037 -3.521 -1.656 1 97 84 VAL A C 1
ATOM 682 O O . VAL A 1 84 ? -4.172 -3.275 -2.074 1 97 84 VAL A O 1
ATOM 685 N N . THR A 1 85 ? -2.072 -4.043 -2.439 1 97.69 85 THR A N 1
ATOM 686 C CA . THR A 1 85 ? -2.35 -4.418 -3.822 1 97.69 85 THR A CA 1
ATOM 687 C C . THR A 1 85 ? -3.418 -5.504 -3.883 1 97.69 85 THR A C 1
ATOM 689 O O . THR A 1 85 ? -4.363 -5.41 -4.668 1 97.69 85 THR A O 1
ATOM 692 N N . VAL A 1 86 ? -3.32 -6.512 -3.051 1 98.5 86 VAL A N 1
ATOM 693 C CA . VAL A 1 86 ? -4.285 -7.602 -3.01 1 98.5 86 VAL A CA 1
ATOM 694 C C . VAL A 1 86 ? -5.66 -7.062 -2.611 1 98.5 86 VAL A C 1
ATOM 696 O O . VAL A 1 86 ? -6.672 -7.422 -3.217 1 98.5 86 VAL A O 1
ATOM 699 N N . ASP A 1 87 ? -5.664 -6.234 -1.605 1 97.19 87 ASP A N 1
ATOM 700 C CA . ASP A 1 87 ? -6.918 -5.633 -1.165 1 97.19 87 ASP A CA 1
ATOM 701 C C . ASP A 1 87 ? -7.586 -4.863 -2.301 1 97.19 87 ASP A C 1
ATOM 703 O O . ASP A 1 87 ? -8.805 -4.941 -2.484 1 97.19 87 ASP A O 1
ATOM 707 N N . TYR A 1 88 ? -6.855 -4.09 -3.074 1 97.25 88 TYR A N 1
ATOM 708 C CA . TYR A 1 88 ? -7.395 -3.328 -4.195 1 97.25 88 TYR A CA 1
ATOM 709 C C . TYR A 1 88 ? -8.023 -4.254 -5.23 1 97.25 88 TYR A C 1
ATOM 711 O O . TYR A 1 88 ? -9.125 -3.992 -5.715 1 97.25 88 TYR A O 1
ATOM 719 N N . ILE A 1 89 ? -7.34 -5.289 -5.551 1 98.12 89 ILE A N 1
ATOM 720 C CA . ILE A 1 89 ? -7.836 -6.25 -6.531 1 98.12 89 ILE A CA 1
ATOM 721 C C . ILE A 1 89 ? -9.195 -6.785 -6.086 1 98.12 89 ILE A C 1
ATOM 723 O O . ILE A 1 89 ? -10.148 -6.805 -6.871 1 98.12 89 ILE A O 1
ATOM 727 N N . LEU A 1 90 ? -9.273 -7.215 -4.805 1 97.75 90 LEU A N 1
ATOM 728 C CA . LEU A 1 90 ? -10.508 -7.801 -4.285 1 97.75 90 LEU A CA 1
ATOM 729 C C . LEU A 1 90 ? -11.641 -6.785 -4.301 1 97.75 90 LEU A C 1
ATOM 731 O O . LEU A 1 90 ? -12.758 -7.105 -4.707 1 97.75 90 LEU A O 1
ATOM 735 N N . LYS A 1 91 ? -11.312 -5.609 -3.945 1 95.56 91 LYS A N 1
ATOM 736 C CA . LYS A 1 91 ? -12.328 -4.562 -3.912 1 95.56 91 LYS A CA 1
ATOM 737 C C . LYS A 1 91 ? -12.812 -4.215 -5.316 1 95.56 91 LYS A C 1
ATOM 739 O O . LYS A 1 91 ? -14 -3.992 -5.535 1 95.56 91 LYS A O 1
ATOM 744 N N . TRP A 1 92 ? -11.883 -4.176 -6.234 1 96 92 TRP A N 1
ATOM 745 C CA . TRP A 1 92 ? -12.242 -3.869 -7.613 1 96 92 TRP A CA 1
ATOM 746 C C . TRP A 1 92 ? -13.266 -4.863 -8.148 1 96 92 TRP A C 1
ATOM 748 O O . TRP A 1 92 ? -14.227 -4.473 -8.812 1 96 92 TRP A O 1
ATOM 758 N N . PHE A 1 93 ? -13.172 -6.121 -7.793 1 97.56 93 PHE A N 1
ATOM 759 C CA . PHE A 1 93 ? -14.055 -7.16 -8.312 1 97.56 93 PHE A CA 1
ATOM 760 C C . PHE A 1 93 ? -15.203 -7.434 -7.355 1 97.56 93 PHE A C 1
ATOM 762 O O . PHE A 1 93 ? -16.031 -8.312 -7.602 1 97.56 93 PHE A O 1
ATOM 769 N N . GLY A 1 94 ? -15.242 -6.68 -6.273 1 96.06 94 GLY A N 1
ATOM 770 C CA . GLY A 1 94 ? -16.344 -6.801 -5.324 1 96.06 94 GLY A CA 1
ATOM 771 C C . GLY A 1 94 ? -16.297 -8.086 -4.52 1 96.06 94 GLY A C 1
ATOM 772 O O . GLY A 1 94 ? -17.328 -8.664 -4.195 1 96.06 94 GLY A O 1
ATOM 773 N N . ILE A 1 95 ? -15.086 -8.633 -4.281 1 97.81 95 ILE A N 1
ATOM 774 C CA . ILE A 1 95 ? -14.914 -9.852 -3.5 1 97.81 95 ILE A CA 1
ATOM 775 C C . ILE A 1 95 ? -14.805 -9.508 -2.018 1 97.81 95 ILE A C 1
ATOM 777 O O . ILE A 1 95 ? -13.891 -8.789 -1.608 1 97.81 95 ILE A O 1
ATOM 781 N N . PRO A 1 96 ? -15.695 -10.039 -1.201 1 96.62 96 PRO A N 1
ATOM 782 C CA . PRO A 1 96 ? -15.727 -9.641 0.209 1 96.62 96 PRO A CA 1
ATOM 783 C C . PRO A 1 96 ? -14.789 -10.477 1.078 1 96.62 96 PRO A C 1
ATOM 785 O O . PRO A 1 96 ? -15.234 -11.102 2.041 1 96.62 96 PRO A O 1
ATOM 788 N N . ILE A 1 97 ? -13.523 -10.516 0.812 1 97 97 ILE A N 1
ATOM 789 C CA . ILE A 1 97 ? -12.477 -11.125 1.626 1 97 97 ILE A CA 1
ATOM 790 C C . ILE A 1 97 ? -11.602 -10.039 2.244 1 97 97 ILE A C 1
ATOM 792 O O . ILE A 1 97 ? -11.125 -9.148 1.543 1 97 97 ILE A O 1
ATOM 796 N N . ASP A 1 98 ? -11.453 -10.125 3.541 1 94.69 98 ASP A N 1
ATOM 797 C CA . ASP A 1 98 ? -10.609 -9.172 4.254 1 94.69 98 ASP A CA 1
ATOM 798 C C . ASP A 1 98 ? -9.148 -9.32 3.848 1 94.69 98 ASP A C 1
ATOM 800 O O . ASP A 1 98 ? -8.695 -10.422 3.527 1 94.69 98 ASP A O 1
ATOM 804 N N . MET A 1 99 ? -8.5 -8.242 3.928 1 94.5 99 MET A N 1
ATOM 805 C CA . MET A 1 99 ? -7.102 -8.234 3.521 1 94.5 99 MET A CA 1
ATOM 806 C C . MET A 1 99 ? -6.297 -9.266 4.301 1 94.5 99 MET A C 1
ATOM 808 O O . MET A 1 99 ? -5.531 -10.031 3.717 1 94.5 99 MET A O 1
ATOM 812 N N . GLU A 1 100 ? -6.441 -9.32 5.641 1 96.12 100 GLU A N 1
ATOM 813 C CA . GLU A 1 100 ? -5.676 -10.25 6.465 1 96.12 100 GLU A CA 1
ATOM 814 C C . GLU A 1 100 ? -5.9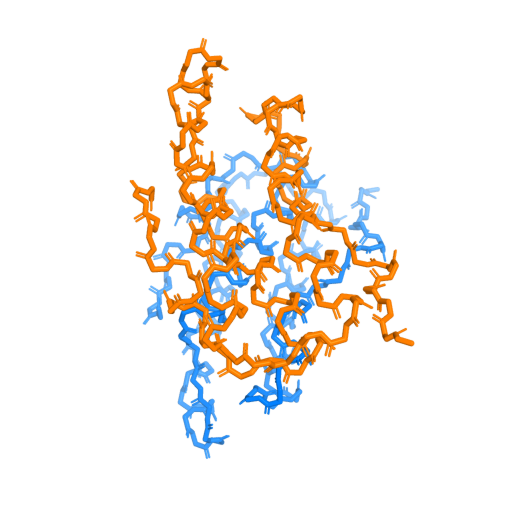57 -11.695 6.074 1 96.12 100 GLU A C 1
ATOM 816 O O . GLU A 1 100 ? -5.047 -12.523 6.047 1 96.12 100 GLU A O 1
ATOM 821 N N . GLU A 1 101 ? -7.227 -11.93 5.836 1 97.5 101 GLU A N 1
ATOM 822 C CA . GLU A 1 101 ? -7.617 -13.258 5.387 1 97.5 101 GLU A CA 1
ATOM 823 C C . GLU A 1 101 ? -7.055 -13.562 4 1 97.5 101 GLU A C 1
ATOM 825 O O . GLU A 1 101 ? -6.586 -14.672 3.742 1 97.5 101 GLU A O 1
ATOM 830 N N . ALA A 1 102 ? -7.004 -12.609 3.127 1 98.38 102 ALA A N 1
ATOM 831 C CA . ALA A 1 102 ? -6.551 -12.773 1.748 1 98.38 102 ALA A CA 1
ATOM 832 C C . ALA A 1 102 ? -5.098 -13.242 1.699 1 98.38 102 ALA A C 1
ATOM 834 O O . ALA A 1 102 ? -4.727 -14.047 0.841 1 98.38 102 ALA A O 1
ATOM 835 N N . ILE A 1 103 ? -4.328 -12.695 2.619 1 98.25 103 ILE A N 1
ATOM 836 C CA . ILE A 1 103 ? -2.908 -13.023 2.609 1 98.25 103 ILE A CA 1
ATOM 837 C C . ILE A 1 103 ? -2.566 -13.859 3.842 1 98.25 103 ILE A C 1
ATOM 839 O O . ILE A 1 103 ? -1.483 -13.711 4.414 1 98.25 103 ILE A O 1
ATOM 843 N N . ARG A 1 104 ? -3.438 -14.688 4.305 1 97.69 104 ARG A N 1
ATOM 844 C CA . ARG A 1 104 ? -3.311 -15.422 5.559 1 97.69 104 ARG A CA 1
ATOM 845 C C . ARG A 1 104 ? -2.131 -16.391 5.508 1 97.69 104 ARG A C 1
ATOM 847 O O . ARG A 1 104 ? -1.524 -16.688 6.539 1 97.69 104 ARG A O 1
ATOM 854 N N . GLU A 1 105 ? -1.695 -16.812 4.406 1 98.31 105 GLU A N 1
ATOM 855 C CA . GLU A 1 105 ? -0.627 -17.797 4.27 1 98.31 105 GLU A CA 1
ATOM 856 C C . GLU A 1 105 ? 0.743 -17.125 4.23 1 98.31 105 GLU A C 1
ATOM 858 O O . GLU A 1 105 ? 1.764 -17.797 4.062 1 98.31 105 GLU A O 1
ATOM 863 N N . ARG A 1 106 ? 0.757 -15.789 4.41 1 97.81 106 ARG A N 1
ATOM 864 C CA . ARG A 1 106 ? 2.02 -15.062 4.285 1 97.81 106 ARG A CA 1
ATOM 865 C C . ARG A 1 106 ? 3.006 -15.492 5.363 1 97.81 106 ARG A C 1
ATOM 867 O O . ARG A 1 106 ? 2.621 -15.703 6.516 1 97.81 106 ARG A O 1
ATOM 874 N N . ASP A 1 107 ? 4.156 -15.703 4.953 1 95.69 107 ASP A N 1
ATOM 875 C CA . ASP A 1 107 ? 5.207 -16.031 5.914 1 95.69 107 ASP A CA 1
ATOM 876 C C . ASP A 1 107 ? 6.227 -14.891 6.016 1 95.69 107 ASP A C 1
ATOM 878 O O . ASP A 1 107 ? 7.344 -15.102 6.492 1 95.69 107 ASP A O 1
ATOM 882 N N . TRP A 1 108 ? 5.934 -13.789 5.445 1 91.06 108 TRP A N 1
ATOM 883 C CA . TRP A 1 108 ? 6.758 -12.586 5.453 1 91.06 108 TRP A CA 1
ATOM 884 C C . TRP A 1 108 ? 6.09 -11.477 6.262 1 91.06 108 TRP A C 1
ATOM 886 O O . TRP A 1 108 ? 4.879 -11.5 6.477 1 91.06 108 TRP A O 1
ATOM 896 N N . MET B 1 1 ? 12.047 22.922 -9.555 1 81.31 1 MET B N 1
ATOM 897 C CA . MET B 1 1 ? 11.789 22.109 -8.367 1 81.31 1 MET B CA 1
ATOM 898 C C . MET B 1 1 ? 10.961 20.875 -8.719 1 81.31 1 MET B C 1
ATOM 900 O O . MET B 1 1 ? 10.18 20.906 -9.68 1 81.31 1 MET B O 1
ATOM 904 N N . LYS B 1 2 ? 11.344 19.75 -8.383 1 91.81 2 LYS B N 1
ATOM 905 C CA . LYS B 1 2 ? 10.703 18.5 -8.797 1 91.81 2 LYS B CA 1
ATOM 906 C C . LYS B 1 2 ? 9.289 18.406 -8.242 1 91.81 2 LYS B C 1
ATOM 908 O O . LYS B 1 2 ? 9.07 18.609 -7.047 1 91.81 2 LYS B O 1
ATOM 913 N N . THR B 1 3 ? 8.25 18.297 -9.148 1 97.56 3 THR B N 1
ATOM 914 C CA . THR B 1 3 ? 6.863 18.109 -8.734 1 97.56 3 THR B CA 1
ATOM 915 C C . THR B 1 3 ? 6.566 16.641 -8.484 1 97.56 3 THR B C 1
ATOM 917 O O . THR B 1 3 ? 7.25 15.758 -9.016 1 97.56 3 THR B O 1
ATOM 920 N N . PHE B 1 4 ? 5.594 16.453 -7.688 1 97.75 4 PHE B N 1
ATOM 921 C CA . PHE B 1 4 ? 5.223 15.07 -7.383 1 97.75 4 PHE B CA 1
ATOM 922 C C . PHE B 1 4 ? 4.605 14.398 -8.602 1 97.75 4 PHE B C 1
ATOM 924 O O . PHE B 1 4 ? 4.098 15.07 -9.5 1 97.75 4 PHE B O 1
ATOM 931 N N . ASP B 1 5 ? 4.695 13.086 -8.641 1 95.56 5 ASP B N 1
ATOM 932 C CA . ASP B 1 5 ? 4.195 12.242 -9.727 1 95.56 5 ASP B CA 1
ATOM 933 C C . ASP B 1 5 ? 2.715 12.508 -9.984 1 95.56 5 ASP B C 1
ATOM 935 O O . ASP B 1 5 ? 1.863 12.148 -9.172 1 95.56 5 ASP B O 1
ATOM 939 N N . PRO B 1 6 ? 2.354 13.094 -11.078 1 93.62 6 PRO B N 1
ATOM 940 C CA . PRO B 1 6 ? 0.95 13.398 -11.359 1 93.62 6 PRO B CA 1
ATOM 941 C C . PRO B 1 6 ? 0.114 12.156 -11.633 1 93.62 6 PRO B C 1
ATOM 943 O O . PRO B 1 6 ? -1.118 12.211 -11.602 1 93.62 6 PRO B O 1
ATOM 946 N N . ASP B 1 7 ? 0.708 11.055 -11.914 1 91.5 7 ASP B N 1
ATOM 947 C CA . ASP B 1 7 ? 0 9.828 -12.25 1 91.5 7 ASP B CA 1
ATOM 948 C C . ASP B 1 7 ? -0.246 8.969 -11.008 1 91.5 7 ASP B C 1
ATOM 950 O O . ASP B 1 7 ? -0.965 7.973 -11.07 1 91.5 7 ASP B O 1
ATOM 954 N N . TYR B 1 8 ? 0.354 9.328 -9.93 1 94.5 8 TYR B N 1
ATOM 955 C CA . TYR B 1 8 ? 0.209 8.531 -8.719 1 94.5 8 TYR B CA 1
ATOM 956 C C . TYR B 1 8 ? -1.063 8.914 -7.969 1 94.5 8 TYR B C 1
ATOM 958 O O . TYR B 1 8 ? -1.317 10.094 -7.723 1 94.5 8 TYR B O 1
ATOM 966 N N . LYS B 1 9 ? -1.92 7.965 -7.629 1 94.44 9 LYS B N 1
ATOM 967 C CA . LYS B 1 9 ? -3.135 8.18 -6.848 1 94.44 9 LYS B CA 1
ATOM 968 C C . LYS B 1 9 ? -2.871 7.992 -5.355 1 94.44 9 LYS B C 1
ATOM 970 O O . LYS B 1 9 ? -2.779 6.859 -4.875 1 94.44 9 LYS B O 1
ATOM 975 N N . LEU B 1 10 ? -2.844 9.117 -4.672 1 97.5 10 LEU B N 1
ATOM 976 C CA . LEU B 1 10 ? -2.629 9.055 -3.232 1 97.5 10 LEU B CA 1
ATOM 977 C C . LEU B 1 10 ? -3.752 8.289 -2.549 1 97.5 10 LEU B C 1
ATOM 979 O O . LEU B 1 10 ? -4.93 8.531 -2.812 1 97.5 10 LEU B O 1
ATOM 983 N N . LEU B 1 11 ? -3.434 7.359 -1.69 1 97.44 11 LEU B N 1
ATOM 984 C CA . LEU B 1 11 ? -4.359 6.645 -0.816 1 97.44 11 LEU B CA 1
ATOM 985 C C . LEU B 1 11 ? -5.441 5.945 -1.628 1 97.44 11 LEU B C 1
ATOM 987 O O . LEU B 1 11 ? -6.602 5.895 -1.211 1 97.44 11 LEU B O 1
ATOM 991 N N . ASP B 1 12 ? -5.129 5.406 -2.744 1 94.81 12 ASP B N 1
ATOM 992 C CA . ASP B 1 12 ? -6.074 4.836 -3.699 1 94.81 12 ASP B CA 1
ATOM 993 C C . ASP B 1 12 ? -6.922 3.742 -3.049 1 94.81 12 ASP B C 1
ATOM 995 O O . ASP B 1 12 ? -8.141 3.717 -3.213 1 94.81 12 ASP B O 1
ATOM 999 N N . GLU B 1 13 ? -6.316 2.867 -2.316 1 94.56 13 GLU B N 1
ATOM 1000 C CA . GLU B 1 13 ? -7.027 1.744 -1.711 1 94.56 13 GLU B CA 1
ATOM 1001 C C . GLU B 1 13 ? -8.07 2.229 -0.707 1 94.56 13 GLU B C 1
ATOM 1003 O O . GLU B 1 13 ? -9.148 1.638 -0.586 1 94.56 13 GLU B O 1
ATOM 1008 N N . MET B 1 14 ? -7.73 3.268 0.034 1 96.5 14 MET B N 1
ATOM 1009 C CA . MET B 1 14 ? -8.703 3.818 0.976 1 96.5 14 MET B CA 1
ATOM 1010 C C . MET B 1 14 ? -9.875 4.457 0.238 1 96.5 14 MET B C 1
ATOM 1012 O O . MET B 1 14 ? -11.023 4.312 0.652 1 96.5 14 MET B O 1
ATOM 1016 N N . TYR B 1 15 ? -9.594 5.105 -0.867 1 95.81 15 TYR B N 1
ATOM 1017 C CA . TYR B 1 15 ? -10.656 5.742 -1.644 1 95.81 15 TYR B CA 1
ATOM 1018 C C . TYR B 1 15 ? -11.57 4.699 -2.275 1 95.81 15 TYR B C 1
ATOM 1020 O O . TYR B 1 15 ? -12.758 4.945 -2.473 1 95.81 15 TYR B O 1
ATOM 1028 N N . GLN B 1 16 ? -11.062 3.557 -2.557 1 92.06 16 GLN B N 1
ATOM 1029 C CA . GLN B 1 16 ? -11.812 2.518 -3.254 1 92.06 16 GLN B CA 1
ATOM 1030 C C . GLN B 1 16 ? -12.641 1.688 -2.277 1 92.06 16 GLN B C 1
ATOM 1032 O O . GLN B 1 16 ? -13.422 0.829 -2.693 1 92.06 16 GLN B O 1
ATOM 1037 N N . ASP B 1 17 ? -12.453 1.883 -1.016 1 93.44 17 ASP B N 1
ATOM 1038 C CA . ASP B 1 17 ? -13.156 1.119 0.014 1 93.44 17 ASP B CA 1
ATOM 1039 C C . ASP B 1 17 ? -14.234 1.962 0.683 1 93.44 17 ASP B C 1
ATOM 1041 O O . ASP B 1 17 ? -13.938 2.959 1.342 1 93.44 17 ASP B O 1
ATOM 1045 N N . ASP B 1 18 ? -15.508 1.547 0.532 1 93 18 ASP B N 1
ATOM 1046 C CA . ASP B 1 18 ? -16.641 2.283 1.074 1 93 18 ASP B CA 1
ATOM 1047 C C . ASP B 1 18 ? -16.594 2.318 2.6 1 93 18 ASP B C 1
ATOM 1049 O O . ASP B 1 18 ? -17.328 3.086 3.23 1 93 18 ASP B O 1
ATOM 1053 N N . TYR B 1 19 ? -15.766 1.533 3.18 1 95.31 19 TYR B N 1
ATOM 1054 C CA . TYR B 1 19 ? -15.594 1.51 4.629 1 95.31 19 TYR B CA 1
ATOM 1055 C C . TYR B 1 19 ? -15.023 2.832 5.129 1 95.31 19 TYR B C 1
ATOM 1057 O O . TYR B 1 19 ? -15.305 3.248 6.258 1 95.31 19 TYR B O 1
ATOM 1065 N N . TYR B 1 20 ? -14.289 3.5 4.32 1 97.38 20 TYR B N 1
ATOM 1066 C CA . TYR B 1 20 ? -13.664 4.77 4.688 1 97.38 20 TYR B CA 1
ATOM 1067 C C . TYR B 1 20 ? -14.414 5.941 4.066 1 97.38 20 TYR B C 1
ATOM 1069 O O . TYR B 1 20 ? -14.445 6.09 2.842 1 97.38 20 TYR B O 1
ATOM 1077 N N . PRO B 1 21 ? -14.961 6.895 4.898 1 98.19 21 PRO B N 1
ATOM 1078 C CA . PRO B 1 21 ? -15.609 8.086 4.348 1 98.19 21 PRO B CA 1
ATOM 1079 C C . PRO B 1 21 ? -14.656 8.961 3.539 1 98.19 21 PRO B C 1
ATOM 1081 O O . PRO B 1 21 ? -13.578 9.305 4.02 1 98.19 21 PRO B O 1
ATOM 1084 N N . VAL B 1 22 ? -15.07 9.398 2.412 1 98 22 VAL B N 1
ATOM 1085 C CA . VAL B 1 22 ? -14.242 10.133 1.464 1 98 22 VAL B CA 1
ATOM 1086 C C . VAL B 1 22 ? -13.719 11.406 2.117 1 98 22 VAL B C 1
ATOM 1088 O O . VAL B 1 22 ? -12.539 11.75 1.973 1 98 22 VAL B O 1
ATOM 1091 N N . PHE B 1 23 ? -14.641 12.086 2.811 1 98.62 23 PHE B N 1
ATOM 1092 C CA . PHE B 1 23 ? -14.234 13.367 3.385 1 98.62 23 PHE B CA 1
ATOM 1093 C C . PHE B 1 23 ? -13.141 13.164 4.434 1 98.62 23 PHE B C 1
ATOM 1095 O O . PHE B 1 23 ? -12.297 14.031 4.629 1 98.62 23 PHE B O 1
ATOM 1102 N N . LEU B 1 24 ? -13.07 11.969 5.172 1 98.75 24 LEU B N 1
ATOM 1103 C CA . LEU B 1 24 ? -12.008 11.672 6.133 1 98.75 24 LEU B CA 1
ATOM 1104 C C . LEU B 1 24 ? -10.719 11.281 5.418 1 98.75 24 LEU B C 1
ATOM 1106 O O . LEU B 1 24 ? -9.625 11.656 5.844 1 98.75 24 LEU B O 1
ATOM 1110 N N . VAL B 1 25 ? -10.797 10.516 4.344 1 98.69 25 VAL B N 1
ATOM 1111 C CA . VAL B 1 25 ? -9.625 10.188 3.537 1 98.69 25 VAL B CA 1
ATOM 1112 C C . VAL B 1 25 ? -9.023 11.461 2.961 1 98.69 25 VAL B C 1
ATOM 1114 O O . VAL B 1 25 ? -7.801 11.594 2.871 1 98.69 25 VAL B O 1
ATOM 1117 N N . ASP B 1 26 ? -9.859 12.492 2.588 1 98.81 26 ASP B N 1
ATOM 1118 C CA . ASP B 1 26 ? -9.383 13.789 2.125 1 98.81 26 ASP B CA 1
ATOM 1119 C C . ASP B 1 26 ? -8.516 14.469 3.186 1 98.81 26 ASP B C 1
ATOM 1121 O O . ASP B 1 26 ? -7.508 15.094 2.861 1 98.81 26 ASP B O 1
ATOM 1125 N N . LYS B 1 27 ? -8.977 14.328 4.398 1 98.81 27 LYS B N 1
ATOM 1126 C CA . LYS B 1 27 ? -8.219 14.953 5.48 1 98.81 27 LYS B CA 1
ATOM 1127 C C . LYS B 1 27 ? -6.855 14.297 5.652 1 98.81 27 LYS B C 1
ATOM 1129 O O . LYS B 1 27 ? -5.863 14.969 5.938 1 98.81 27 LYS B O 1
ATOM 1134 N N . VAL B 1 28 ? -6.777 12.938 5.555 1 98.81 28 VAL B N 1
ATOM 1135 C CA . VAL B 1 28 ? -5.496 12.242 5.574 1 98.81 28 VAL B CA 1
ATOM 1136 C C . VAL B 1 28 ? -4.621 12.734 4.422 1 98.81 28 VAL B C 1
ATOM 1138 O O . VAL B 1 28 ? -3.447 13.055 4.617 1 98.81 28 VAL B O 1
ATOM 1141 N N . LYS B 1 29 ? -5.191 12.828 3.293 1 98.88 29 LYS B N 1
ATOM 1142 C CA . LYS B 1 29 ? -4.492 13.297 2.1 1 98.88 29 LYS B CA 1
ATOM 1143 C C . LYS B 1 29 ? -3.939 14.703 2.305 1 98.88 29 LYS B C 1
ATOM 1145 O O . LYS B 1 29 ? -2.82 15 1.882 1 98.88 29 LYS B O 1
ATOM 1150 N N . ASP B 1 30 ? -4.742 15.594 2.904 1 98.88 30 ASP B N 1
ATOM 1151 C CA . ASP B 1 30 ? -4.316 16.969 3.172 1 98.88 30 ASP B CA 1
ATOM 1152 C C . ASP B 1 30 ? -3.045 16.984 4.02 1 98.88 30 ASP B C 1
ATOM 1154 O O . ASP B 1 30 ? -2.162 17.812 3.803 1 98.88 30 ASP B O 1
ATOM 1158 N N . GLU B 1 31 ? -3.016 16.078 5 1 98.88 31 GLU B N 1
ATOM 1159 C CA . GLU B 1 31 ? -1.818 16 5.832 1 98.88 31 GLU B CA 1
ATOM 1160 C C . GLU B 1 31 ? -0.599 15.594 5.012 1 98.88 31 GLU B C 1
ATOM 1162 O O . GLU B 1 31 ? 0.481 16.172 5.164 1 98.88 31 GLU B O 1
ATOM 1167 N N . LEU B 1 32 ? -0.751 14.648 4.145 1 98.81 32 LEU B N 1
ATOM 1168 C CA . LEU B 1 32 ? 0.352 14.188 3.311 1 98.81 32 LEU B CA 1
ATOM 1169 C C . LEU B 1 32 ? 0.744 15.25 2.287 1 98.81 32 LEU B C 1
ATOM 1171 O O . LEU B 1 32 ? 1.918 15.367 1.928 1 98.81 32 LEU B O 1
ATOM 1175 N N . GLN B 1 33 ? -0.245 16.047 1.869 1 98.81 33 GLN B N 1
ATOM 1176 C CA . GLN B 1 33 ? 0.013 17.109 0.91 1 98.81 33 GLN B CA 1
ATOM 1177 C C . GLN B 1 33 ? 0.975 18.141 1.486 1 98.81 33 GLN B C 1
ATOM 1179 O O . GLN B 1 33 ? 1.779 18.734 0.755 1 98.81 33 GLN B O 1
ATOM 1184 N N . LYS B 1 34 ? 0.896 18.375 2.742 1 98.75 34 LYS B N 1
ATOM 1185 C CA . LYS B 1 34 ? 1.83 19.297 3.379 1 98.75 34 LYS B CA 1
ATOM 1186 C C . LYS B 1 34 ? 3.271 18.828 3.213 1 98.75 34 LYS B C 1
ATOM 1188 O O . LYS B 1 34 ? 4.176 19.641 3.014 1 98.75 34 LYS B O 1
ATOM 1193 N N . VAL B 1 35 ? 3.469 17.5 3.359 1 98.88 35 VAL B N 1
ATOM 1194 C CA . VAL B 1 35 ? 4.797 16.922 3.174 1 98.88 35 VAL B CA 1
ATOM 1195 C C . VAL B 1 35 ? 5.23 17.062 1.719 1 98.88 35 VAL B C 1
ATOM 1197 O O . VAL B 1 35 ? 6.355 17.484 1.44 1 98.88 35 VAL B O 1
ATOM 1200 N N . ILE B 1 36 ? 4.348 16.797 0.815 1 98.81 36 ILE B N 1
ATOM 1201 C CA . ILE B 1 36 ? 4.645 16.922 -0.608 1 98.81 36 ILE B CA 1
ATOM 1202 C C . ILE B 1 36 ? 5.008 18.359 -0.938 1 98.81 36 ILE B C 1
ATOM 1204 O O . ILE B 1 36 ? 5.969 18.625 -1.665 1 98.81 36 ILE B O 1
ATOM 1208 N N . ASP B 1 37 ? 4.234 19.344 -0.398 1 98.75 37 ASP B N 1
ATOM 1209 C CA . ASP B 1 37 ? 4.512 20.75 -0.636 1 98.75 37 ASP B CA 1
ATOM 1210 C C . ASP B 1 37 ? 5.926 21.109 -0.199 1 98.75 37 ASP B C 1
ATOM 1212 O O . ASP B 1 37 ? 6.629 21.844 -0.9 1 98.75 37 ASP B O 1
ATOM 1216 N N . LEU B 1 38 ? 6.34 20.625 0.925 1 98.75 38 LEU B N 1
ATOM 1217 C CA . LEU B 1 38 ? 7.691 20.891 1.407 1 98.75 38 LEU B CA 1
ATOM 1218 C C . LEU B 1 38 ? 8.727 20.344 0.431 1 98.75 38 LEU B C 1
ATOM 1220 O O . LEU B 1 38 ? 9.688 21.031 0.09 1 98.75 38 LEU B O 1
ATOM 1224 N N . LEU B 1 39 ? 8.5 19.125 0.043 1 98.75 39 LEU B N 1
ATOM 1225 C CA . LEU B 1 39 ? 9.469 18.484 -0.836 1 98.75 39 LEU B CA 1
ATOM 1226 C C . LEU B 1 39 ? 9.508 19.172 -2.197 1 98.75 39 LEU B C 1
ATOM 1228 O O . LEU B 1 39 ? 10.578 19.297 -2.805 1 98.75 39 LEU B O 1
ATOM 1232 N N . GLU B 1 40 ? 8.375 19.672 -2.66 1 98.62 40 GLU B N 1
ATOM 1233 C CA . GLU B 1 40 ? 8.32 20.375 -3.934 1 98.62 40 GLU B CA 1
ATOM 1234 C C . GLU B 1 40 ? 9.055 21.703 -3.855 1 98.62 40 GLU B C 1
ATOM 1236 O O . GLU B 1 40 ? 9.469 22.25 -4.879 1 98.62 40 GLU B O 1
ATOM 1241 N N . SER B 1 41 ? 9.18 22.219 -2.668 1 98.06 41 SER B N 1
ATOM 1242 C CA . SER B 1 41 ? 9.922 23.469 -2.498 1 98.06 41 SER B CA 1
ATOM 1243 C C . SER B 1 41 ? 11.43 23.234 -2.633 1 98.06 41 SER B C 1
ATOM 1245 O O . SER B 1 41 ? 12.203 24.188 -2.705 1 98.06 41 SER B O 1
ATOM 1247 N N . GLY B 1 42 ? 11.883 21.969 -2.574 1 97.69 42 GLY B N 1
ATOM 1248 C CA . GLY B 1 42 ? 13.273 21.625 -2.795 1 97.69 42 GLY B CA 1
ATOM 1249 C C . GLY B 1 42 ? 13.992 21.203 -1.527 1 97.69 42 GLY B C 1
ATOM 1250 O O . GLY B 1 42 ? 15.195 20.938 -1.548 1 97.69 42 GLY B O 1
ATOM 1251 N N . GLU B 1 43 ? 13.25 21 -0.398 1 98.06 43 GLU B N 1
ATOM 1252 C CA . GLU B 1 43 ? 13.852 20.578 0.865 1 98.06 43 GLU B CA 1
ATOM 1253 C C . GLU B 1 43 ? 14.32 19.141 0.797 1 98.06 43 GLU B C 1
ATOM 1255 O O . GLU B 1 43 ? 13.562 18.25 0.393 1 98.06 43 GLU B O 1
ATOM 1260 N N . THR B 1 44 ? 15.57 18.922 1.177 1 97 44 THR B N 1
ATOM 1261 C CA . THR B 1 44 ? 16.094 17.562 1.098 1 97 44 THR B CA 1
ATOM 1262 C C . THR B 1 44 ? 16.75 17.156 2.414 1 97 44 THR B C 1
ATOM 1264 O O . THR B 1 44 ? 17.203 16.031 2.562 1 97 44 THR B O 1
ATOM 1267 N N . ASP B 1 45 ? 16.828 18.078 3.357 1 98.38 45 ASP 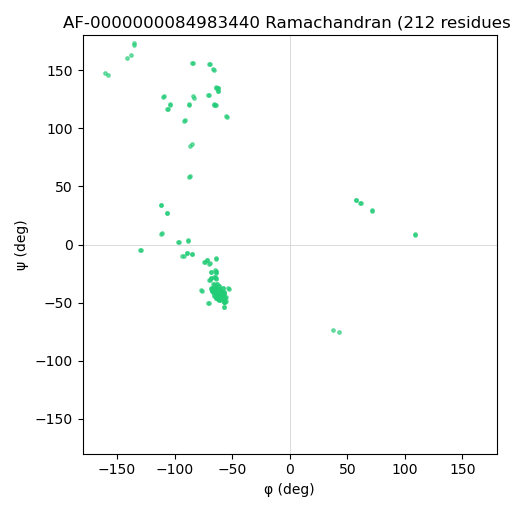B N 1
ATOM 1268 C CA . ASP B 1 45 ? 17.391 17.75 4.668 1 98.38 45 ASP B CA 1
ATOM 1269 C C . ASP B 1 45 ? 16.5 16.734 5.402 1 98.38 45 ASP B C 1
ATOM 1271 O O . ASP B 1 45 ? 15.344 17.031 5.711 1 98.38 45 ASP B O 1
ATOM 1275 N N . THR B 1 46 ? 17.016 15.633 5.73 1 98.31 46 THR B N 1
ATOM 1276 C CA . THR B 1 46 ? 16.219 14.531 6.273 1 98.31 46 THR B CA 1
ATOM 1277 C C . THR B 1 46 ? 15.617 14.906 7.625 1 98.31 46 THR B C 1
ATOM 1279 O O . THR B 1 46 ? 14.523 14.461 7.969 1 98.31 46 THR B O 1
ATOM 1282 N N . GLU B 1 47 ? 16.359 15.664 8.398 1 98.56 47 GLU B N 1
ATOM 1283 C CA . GLU B 1 47 ? 15.828 16.078 9.695 1 98.56 47 GLU B CA 1
ATOM 1284 C C . GLU B 1 47 ? 14.602 16.969 9.523 1 98.56 47 GLU B C 1
ATOM 1286 O O . GLU B 1 47 ? 13.602 16.797 10.227 1 98.56 47 GLU B O 1
ATOM 1291 N N . VAL B 1 48 ? 14.703 17.922 8.633 1 98.69 48 VAL B N 1
ATOM 1292 C CA . VAL B 1 48 ? 13.602 18.828 8.367 1 98.69 48 VAL B CA 1
ATOM 1293 C C . VAL B 1 48 ? 12.414 18.047 7.793 1 98.69 48 VAL B C 1
ATOM 1295 O O . VAL B 1 48 ? 11.273 18.266 8.211 1 98.69 48 VAL B O 1
ATOM 1298 N N . VAL B 1 49 ? 12.695 17.172 6.816 1 98.88 49 VAL B N 1
ATOM 1299 C CA . VAL B 1 49 ? 11.656 16.359 6.195 1 98.88 49 VAL B CA 1
ATOM 1300 C C . VAL B 1 49 ? 11 15.469 7.25 1 98.88 49 VAL B C 1
ATOM 1302 O O . VAL B 1 49 ? 9.773 15.367 7.305 1 98.88 49 VAL B O 1
ATOM 1305 N N . GLN B 1 50 ? 11.781 14.852 8.117 1 98.94 50 GLN B N 1
ATOM 1306 C CA . GLN B 1 50 ? 11.227 13.984 9.156 1 98.94 50 GLN B CA 1
ATOM 1307 C C . GLN B 1 50 ? 10.336 14.773 10.109 1 98.94 50 GLN B C 1
ATOM 1309 O O . GLN B 1 50 ? 9.305 14.266 10.57 1 98.94 50 GLN B O 1
ATOM 1314 N N . GLU B 1 51 ? 10.766 15.961 10.43 1 98.81 51 GLU B N 1
ATOM 1315 C CA . GLU B 1 51 ? 9.938 16.797 11.297 1 98.81 51 GLU B CA 1
ATOM 1316 C C . GLU B 1 51 ? 8.57 17.047 10.656 1 98.81 51 GLU B C 1
ATOM 1318 O O . GLU B 1 51 ? 7.547 17.016 11.344 1 98.81 51 GLU B O 1
ATOM 1323 N N . LYS B 1 52 ? 8.562 17.359 9.344 1 98.88 52 LYS B N 1
ATOM 1324 C CA . LYS B 1 52 ? 7.309 17.578 8.633 1 98.88 52 LYS B CA 1
ATOM 1325 C C . LYS B 1 52 ? 6.465 16.312 8.594 1 98.88 52 LYS B C 1
ATOM 1327 O O . LYS B 1 52 ? 5.242 16.359 8.734 1 98.88 52 LYS B O 1
ATOM 1332 N N . LEU B 1 53 ? 7.086 15.18 8.414 1 98.94 53 LEU B N 1
ATOM 1333 C CA . LEU B 1 53 ? 6.406 13.891 8.461 1 98.94 53 LEU B CA 1
ATOM 1334 C C . LEU B 1 53 ? 5.781 13.648 9.828 1 98.94 53 LEU B C 1
ATOM 1336 O O . LEU B 1 53 ? 4.633 13.211 9.93 1 98.94 53 LEU B O 1
ATOM 1340 N N . ASP B 1 54 ? 6.582 13.93 10.883 1 98.88 54 ASP B N 1
ATOM 1341 C CA . ASP B 1 54 ? 6.062 13.773 12.234 1 98.88 54 ASP B CA 1
ATOM 1342 C C . ASP B 1 54 ? 4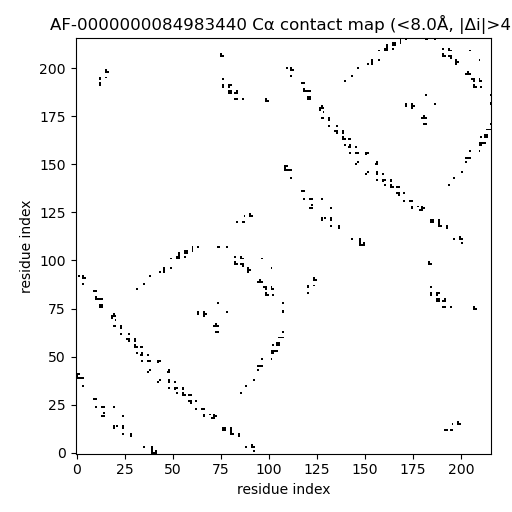.789 14.586 12.438 1 98.88 54 ASP B C 1
ATOM 1344 O O . ASP B 1 54 ? 3.805 14.086 12.984 1 98.88 54 ASP B O 1
ATOM 1348 N N . GLU B 1 55 ? 4.848 15.789 11.984 1 98.81 55 GLU B N 1
ATOM 1349 C CA . GLU B 1 55 ? 3.682 16.656 12.094 1 98.81 55 GLU B CA 1
ATOM 1350 C C . GLU B 1 55 ? 2.49 16.078 11.336 1 98.81 55 GLU B C 1
ATOM 1352 O O . GLU B 1 55 ? 1.371 16.062 11.852 1 98.81 55 GLU B O 1
ATOM 1357 N N . ALA B 1 56 ? 2.73 15.664 10.141 1 98.81 56 ALA B N 1
ATOM 1358 C CA . ALA B 1 56 ? 1.667 15.109 9.305 1 98.81 56 ALA B CA 1
ATOM 1359 C C . ALA B 1 56 ? 1.074 13.852 9.938 1 98.81 56 ALA B C 1
ATOM 1361 O O . ALA B 1 56 ? -0.147 13.688 9.977 1 98.81 56 ALA B O 1
ATOM 1362 N N . VAL B 1 57 ? 1.95 12.938 10.422 1 98.75 57 VAL B N 1
ATOM 1363 C CA . VAL B 1 57 ? 1.501 11.688 11.016 1 98.75 57 VAL B CA 1
ATOM 1364 C C . VAL B 1 57 ? 0.727 11.969 12.305 1 98.75 57 VAL B C 1
ATOM 1366 O O . VAL B 1 57 ? -0.292 11.328 12.578 1 98.75 57 VAL B O 1
ATOM 1369 N N . CYS B 1 58 ? 1.161 12.914 13.086 1 98.69 58 CYS B N 1
ATOM 1370 C CA . CYS B 1 58 ? 0.415 13.336 14.266 1 98.69 58 CYS B CA 1
ATOM 1371 C C . CYS B 1 58 ? -0.957 13.883 13.883 1 98.69 58 CYS B C 1
ATOM 1373 O O . CYS B 1 58 ? -1.95 13.602 14.555 1 98.69 58 CYS B O 1
ATOM 1375 N N . GLY B 1 59 ? -1.006 14.633 12.828 1 98.69 59 GLY B N 1
ATOM 1376 C CA . GLY B 1 59 ? -2.289 15.07 12.305 1 98.69 59 GLY B CA 1
ATOM 1377 C C . GLY B 1 59 ? -3.215 13.93 11.945 1 98.69 59 GLY B C 1
ATOM 1378 O O . GLY B 1 59 ? -4.418 13.984 12.211 1 98.69 59 GLY B O 1
ATOM 1379 N N . ILE B 1 60 ? -2.68 12.922 11.352 1 98.69 60 ILE B N 1
ATOM 1380 C CA . ILE B 1 60 ? -3.461 11.742 10.992 1 98.69 60 ILE B CA 1
ATOM 1381 C C . ILE B 1 60 ? -3.9 11.008 12.258 1 98.69 60 ILE B C 1
ATOM 1383 O O . ILE B 1 60 ? -5.031 10.516 12.336 1 98.69 60 ILE B O 1
ATOM 1387 N N . ASN B 1 61 ? -2.99 10.945 13.289 1 98.44 61 ASN B N 1
ATOM 1388 C CA . ASN B 1 61 ? -3.363 10.375 14.578 1 98.44 61 ASN B CA 1
ATOM 1389 C C . ASN B 1 61 ? -4.629 11.016 15.133 1 98.44 61 ASN B C 1
ATOM 1391 O O . ASN B 1 61 ? -5.484 10.336 15.695 1 98.44 61 ASN B O 1
ATOM 1395 N N . ASP B 1 62 ? -4.738 12.25 14.938 1 97.94 62 ASP B N 1
ATOM 1396 C CA . ASP B 1 62 ? -5.84 13.023 15.508 1 97.94 62 ASP B CA 1
ATOM 1397 C C . ASP B 1 62 ? -7.156 12.703 14.805 1 97.94 62 ASP B C 1
ATOM 1399 O O . ASP B 1 62 ? -8.227 13.039 15.297 1 97.94 62 ASP B O 1
ATOM 1403 N N . LEU B 1 63 ? -7.109 12.023 13.656 1 98.44 63 LEU B N 1
ATOM 1404 C CA . LEU B 1 63 ? -8.312 11.734 12.875 1 98.44 63 LEU B CA 1
ATOM 1405 C C . LEU B 1 63 ? -8.938 10.422 13.312 1 98.44 63 LEU B C 1
ATOM 1407 O O . LEU B 1 63 ? -10.047 10.086 12.891 1 98.44 63 LEU B O 1
ATOM 1411 N N . GLN B 1 64 ? -8.289 9.633 14.188 1 97.81 64 GLN B N 1
ATOM 1412 C CA . GLN B 1 64 ? -8.734 8.289 14.539 1 97.81 64 GLN B CA 1
ATOM 1413 C C . GLN B 1 64 ? -10.125 8.32 15.172 1 97.81 64 GLN B C 1
ATOM 1415 O O . GLN B 1 64 ? -10.984 7.504 14.836 1 97.81 64 GLN B O 1
ATOM 1420 N N . ASP B 1 65 ? -10.352 9.242 16.078 1 97.5 65 ASP B N 1
ATOM 1421 C CA . ASP B 1 65 ? -11.648 9.359 16.734 1 97.5 65 ASP B CA 1
ATOM 1422 C C . ASP B 1 65 ? -12.75 9.68 15.719 1 97.5 65 ASP B C 1
ATOM 1424 O O . ASP B 1 65 ? -13.859 9.141 15.805 1 97.5 65 ASP B O 1
ATOM 1428 N N . GLU B 1 66 ? -12.422 10.57 14.836 1 98.12 66 GLU B N 1
ATOM 1429 C CA . GLU B 1 66 ? -13.406 10.945 13.828 1 98.12 66 GLU B CA 1
ATOM 1430 C C . GLU B 1 66 ? -13.742 9.758 12.93 1 98.12 66 GLU B C 1
ATOM 1432 O O . GLU B 1 66 ? -14.898 9.578 12.531 1 98.12 66 GLU B O 1
ATOM 1437 N N . PHE B 1 67 ? -12.766 8.977 12.508 1 98.44 67 PHE B N 1
ATOM 1438 C CA . PHE B 1 67 ? -13.047 7.75 11.773 1 98.44 67 PHE B CA 1
ATOM 1439 C C . PHE B 1 67 ? -13.984 6.844 12.562 1 98.44 67 PHE B C 1
ATOM 1441 O O . PHE B 1 67 ? -14.984 6.367 12.031 1 98.44 67 PHE B O 1
ATOM 1448 N N . TYR B 1 68 ? -13.664 6.629 13.867 1 97.44 68 TYR B N 1
ATOM 1449 C CA . TYR B 1 68 ? -14.461 5.758 14.719 1 97.44 68 TYR B CA 1
ATOM 1450 C C . TYR B 1 68 ? -15.906 6.25 14.805 1 97.44 68 TYR B C 1
ATOM 1452 O O . TYR B 1 68 ? -16.844 5.461 14.688 1 97.44 68 TYR B O 1
ATOM 1460 N N . GLU B 1 69 ? -16.109 7.535 14.961 1 98.06 69 GLU B N 1
ATOM 1461 C CA . GLU B 1 69 ? -17.422 8.156 15.055 1 98.06 69 GLU B CA 1
ATOM 1462 C C . GLU B 1 69 ? -18.203 7.992 13.758 1 98.06 69 GLU B C 1
ATOM 1464 O O . GLU B 1 69 ? -19.438 8.133 13.75 1 98.06 69 GLU B O 1
ATOM 1469 N N . ASN B 1 70 ? -17.562 7.781 12.703 1 98.19 70 ASN B N 1
ATOM 1470 C CA . ASN B 1 70 ? -18.203 7.609 11.398 1 98.19 70 ASN B CA 1
ATOM 1471 C C . ASN B 1 70 ? -18.156 6.152 10.953 1 98.19 70 ASN B C 1
ATOM 1473 O O . ASN B 1 70 ? -18.047 5.867 9.758 1 98.19 70 ASN B O 1
ATOM 1477 N N . ASN B 1 71 ? -18.109 5.258 11.914 1 97.25 71 ASN B N 1
ATOM 1478 C CA . ASN B 1 71 ? -18.188 3.814 11.719 1 97.25 71 ASN B CA 1
ATOM 1479 C C . ASN B 1 71 ? -17.031 3.303 10.867 1 97.25 71 ASN B C 1
ATOM 1481 O O . ASN B 1 71 ? -17.234 2.471 9.977 1 97.25 71 ASN B O 1
ATOM 1485 N N . SER B 1 72 ? -15.953 3.855 11.031 1 97.19 72 SER B N 1
ATOM 1486 C CA . SER B 1 72 ? -14.719 3.512 10.336 1 97.19 72 SER B CA 1
ATOM 1487 C C . SER B 1 72 ? -13.539 3.451 11.305 1 97.19 72 SER B C 1
ATOM 1489 O O . SER B 1 72 ? -13.703 3.633 12.508 1 97.19 72 SER B O 1
ATOM 1491 N N . GLU B 1 73 ? -12.422 3.033 10.82 1 96.25 73 GLU B N 1
ATOM 1492 C CA . GLU B 1 73 ? -11.203 2.979 11.625 1 96.25 73 GLU B CA 1
ATOM 1493 C C . GLU B 1 73 ? -9.961 2.92 10.742 1 96.25 73 GLU B C 1
ATOM 1495 O O . GLU B 1 73 ? -10.016 2.395 9.625 1 96.25 73 GLU B O 1
ATOM 1500 N N . ILE B 1 74 ? -8.891 3.506 11.211 1 95.06 74 ILE B N 1
ATOM 1501 C CA . ILE B 1 74 ? -7.594 3.395 10.547 1 95.06 74 ILE B CA 1
ATOM 1502 C C . ILE B 1 74 ? -6.867 2.146 11.031 1 95.06 74 ILE B C 1
ATOM 1504 O O . ILE B 1 74 ? -6.066 2.215 11.969 1 95.06 74 ILE B O 1
ATOM 1508 N N . GLU B 1 75 ? -7.23 1.035 10.359 1 91.75 75 GLU B N 1
ATOM 1509 C CA . GLU B 1 75 ? -6.566 -0.21 10.734 1 91.75 75 GLU B CA 1
ATOM 1510 C C . GLU B 1 75 ? -6.199 -1.032 9.5 1 91.75 75 GLU B C 1
ATOM 1512 O O . GLU B 1 75 ? -6.73 -0.798 8.414 1 91.75 75 GLU B O 1
ATOM 1517 N N . THR B 1 76 ? -5.359 -1.972 9.562 1 91.06 76 THR B N 1
ATOM 1518 C CA . THR B 1 76 ? -4.82 -2.963 8.633 1 91.06 76 THR B CA 1
ATOM 1519 C C . THR B 1 76 ? -4.637 -2.359 7.246 1 91.06 76 THR B C 1
ATOM 1521 O O . THR B 1 76 ? -3.521 -2 6.859 1 91.06 76 THR B O 1
ATOM 1524 N N . VAL B 1 77 ? -5.797 -2.107 6.426 1 93.25 77 VAL B N 1
ATOM 1525 C CA . VAL B 1 77 ? -5.734 -1.616 5.055 1 93.25 77 VAL B CA 1
ATOM 1526 C C . VAL B 1 77 ? -5.266 -0.164 5.047 1 93.25 77 VAL B C 1
ATOM 1528 O O . VAL B 1 77 ? -4.336 0.191 4.316 1 93.25 77 VAL B O 1
ATOM 1531 N N . ALA B 1 78 ? -5.914 0.674 5.879 1 96.44 78 ALA B N 1
ATOM 1532 C CA . ALA B 1 78 ? -5.598 2.098 5.918 1 96.44 78 ALA B CA 1
ATOM 1533 C C . ALA B 1 78 ? -4.156 2.326 6.371 1 96.44 78 ALA B C 1
ATOM 1535 O O . ALA B 1 78 ? -3.43 3.123 5.777 1 96.44 78 ALA B O 1
ATOM 1536 N N . ARG B 1 79 ? -3.766 1.615 7.434 1 96.19 79 ARG B N 1
ATOM 1537 C CA . ARG B 1 79 ? -2.412 1.734 7.969 1 96.19 79 ARG B CA 1
ATOM 1538 C C . ARG B 1 79 ? -1.372 1.41 6.902 1 96.19 79 ARG B C 1
ATOM 1540 O O . ARG B 1 79 ? -0.427 2.176 6.695 1 96.19 79 ARG B O 1
ATOM 1547 N N . ASP B 1 80 ? -1.501 0.266 6.285 1 96.62 80 ASP B N 1
ATOM 1548 C CA . ASP B 1 80 ? -0.555 -0.156 5.258 1 96.62 80 ASP B CA 1
ATOM 1549 C C . ASP B 1 80 ? -0.597 0.784 4.055 1 96.62 80 ASP B C 1
ATOM 1551 O O . ASP B 1 80 ? 0.443 1.103 3.473 1 96.62 80 ASP B O 1
ATOM 1555 N N . CYS B 1 81 ? -1.755 1.215 3.686 1 97.31 81 CYS B N 1
ATOM 1556 C CA . CYS B 1 81 ? -1.926 2.127 2.561 1 97.31 81 CYS B CA 1
ATOM 1557 C C . CYS B 1 81 ? -1.212 3.447 2.814 1 97.31 81 CYS B C 1
ATOM 1559 O O . CYS B 1 81 ? -0.49 3.945 1.947 1 97.31 81 CYS B O 1
ATOM 1561 N N . ILE B 1 82 ? -1.379 4.027 3.957 1 98.19 82 ILE B N 1
ATOM 1562 C CA . ILE B 1 82 ? -0.731 5.285 4.324 1 98.19 82 ILE B CA 1
ATOM 1563 C C . ILE B 1 82 ? 0.785 5.105 4.312 1 98.19 82 ILE B C 1
ATOM 1565 O O . ILE B 1 82 ? 1.511 5.926 3.75 1 98.19 82 ILE B O 1
ATOM 1569 N N . GLY B 1 83 ? 1.256 4.039 4.93 1 97.38 83 GLY B N 1
ATOM 1570 C CA . GLY B 1 83 ? 2.686 3.773 4.957 1 97.38 83 GLY B CA 1
ATOM 1571 C C . GLY B 1 83 ? 3.299 3.68 3.572 1 97.38 83 GLY B C 1
ATOM 1572 O O . GLY B 1 83 ? 4.32 4.312 3.295 1 97.38 83 GLY B O 1
ATOM 1573 N N . VAL B 1 84 ? 2.686 2.887 2.703 1 96.94 84 VAL B N 1
ATOM 1574 C CA . VAL B 1 84 ? 3.191 2.682 1.351 1 96.94 84 VAL B CA 1
ATOM 1575 C C . VAL B 1 84 ? 3.125 3.994 0.57 1 96.94 84 VAL B C 1
ATOM 1577 O O . VAL B 1 84 ? 4.02 4.297 -0.221 1 96.94 84 VAL B O 1
ATOM 1580 N N . THR B 1 85 ? 2.045 4.781 0.79 1 97.69 85 THR B N 1
ATOM 1581 C CA . THR B 1 85 ? 1.923 6.082 0.146 1 97.69 85 THR B CA 1
ATOM 1582 C C . THR B 1 85 ? 3.064 7.004 0.567 1 97.69 85 THR B C 1
ATOM 1584 O O . THR B 1 85 ? 3.688 7.656 -0.274 1 97.69 85 THR B O 1
ATOM 1587 N N . VAL B 1 86 ? 3.387 7.043 1.836 1 98.5 86 VAL B N 1
ATOM 1588 C CA . VAL B 1 86 ? 4.465 7.875 2.355 1 98.5 86 VAL B CA 1
ATOM 1589 C C . VAL B 1 86 ? 5.797 7.426 1.765 1 98.5 86 VAL B C 1
ATOM 1591 O O . VAL B 1 86 ? 6.605 8.258 1.34 1 98.5 86 VAL B O 1
ATOM 1594 N N . ASP B 1 87 ? 5.996 6.141 1.752 1 97.12 87 ASP B N 1
ATOM 1595 C CA . ASP B 1 87 ? 7.227 5.602 1.177 1 97.12 87 ASP B CA 1
ATOM 1596 C C . ASP B 1 87 ? 7.379 6.02 -0.283 1 97.12 87 ASP B C 1
ATOM 1598 O O . ASP B 1 87 ? 8.477 6.387 -0.718 1 97.12 87 ASP B O 1
ATOM 1602 N N . TYR B 1 88 ? 6.34 5.969 -1.073 1 97.25 88 TYR B N 1
ATOM 1603 C CA . TYR B 1 88 ? 6.379 6.363 -2.477 1 97.25 88 TYR B CA 1
ATOM 1604 C C . TYR B 1 88 ? 6.773 7.828 -2.619 1 97.25 88 TYR B C 1
ATOM 1606 O O . TYR B 1 88 ? 7.613 8.172 -3.453 1 97.25 88 TYR B O 1
ATOM 1614 N N . ILE B 1 89 ? 6.184 8.656 -1.834 1 98.06 89 ILE B N 1
ATOM 1615 C CA . ILE B 1 89 ? 6.477 10.086 -1.873 1 98.06 89 ILE B CA 1
ATOM 1616 C C . ILE B 1 89 ? 7.969 10.312 -1.645 1 98.06 89 ILE B C 1
ATOM 1618 O O . ILE B 1 89 ? 8.617 11.039 -2.402 1 98.06 89 ILE B O 1
ATOM 1622 N N . LEU B 1 90 ? 8.508 9.664 -0.59 1 97.75 90 LEU B N 1
ATOM 1623 C CA . LEU B 1 90 ? 9.914 9.852 -0.236 1 97.75 90 LEU B CA 1
ATOM 1624 C C . LEU B 1 90 ? 10.82 9.359 -1.354 1 97.75 90 LEU B C 1
ATOM 1626 O O . LEU B 1 90 ? 11.789 10.031 -1.714 1 97.75 90 LEU B O 1
ATOM 1630 N N . LYS B 1 91 ? 10.453 8.266 -1.899 1 95.5 91 LYS B N 1
ATOM 1631 C CA . LYS B 1 91 ? 11.266 7.691 -2.971 1 95.5 91 LYS B CA 1
ATOM 1632 C C . LYS B 1 91 ? 11.219 8.562 -4.223 1 95.5 91 LYS B C 1
ATOM 1634 O O . LYS B 1 91 ? 12.234 8.75 -4.895 1 95.5 91 LYS B O 1
ATOM 1639 N N . TRP B 1 92 ? 10.062 9.07 -4.5 1 95.94 92 TRP B N 1
ATOM 1640 C CA . TRP B 1 92 ? 9.906 9.93 -5.668 1 95.94 92 TRP B CA 1
ATOM 1641 C C . TRP B 1 92 ? 10.852 11.133 -5.586 1 95.94 92 TRP B C 1
ATOM 1643 O O . TRP B 1 92 ? 11.484 11.5 -6.574 1 95.94 92 TRP B O 1
ATOM 1653 N N . PHE B 1 93 ? 11.055 11.688 -4.418 1 97.56 93 PHE B N 1
ATOM 1654 C CA . PHE B 1 93 ? 11.867 12.891 -4.242 1 97.56 93 PHE B CA 1
ATOM 1655 C C . PHE B 1 93 ? 13.289 12.531 -3.834 1 97.56 93 PHE B C 1
ATOM 1657 O O . PHE B 1 93 ? 14.117 13.414 -3.604 1 97.56 93 PHE B O 1
ATOM 1664 N N . GLY B 1 94 ? 13.555 11.25 -3.752 1 96 94 GLY B N 1
ATOM 1665 C CA . GLY B 1 94 ? 14.898 10.789 -3.441 1 96 94 GLY B CA 1
ATOM 1666 C C . GLY B 1 94 ? 15.297 11.039 -1.998 1 96 94 GLY B C 1
ATOM 1667 O O . GLY B 1 94 ? 16.453 11.336 -1.711 1 96 94 GLY B O 1
ATOM 1668 N N . ILE B 1 95 ? 14.328 11.047 -1.066 1 97.75 95 ILE B N 1
ATOM 1669 C CA . ILE B 1 95 ? 14.602 11.258 0.351 1 97.75 95 ILE B CA 1
ATOM 1670 C C . ILE B 1 95 ? 14.914 9.93 1.024 1 97.75 95 ILE B C 1
ATOM 1672 O O . ILE B 1 95 ? 14.078 9.016 1.032 1 97.75 95 ILE B O 1
ATOM 1676 N N . PRO B 1 96 ? 16.094 9.805 1.601 1 96.56 96 PRO B N 1
ATOM 1677 C CA . PRO B 1 96 ? 16.5 8.508 2.152 1 96.56 96 PRO B CA 1
ATOM 1678 C C . PRO B 1 96 ? 16.016 8.297 3.586 1 96.56 96 PRO B C 1
ATOM 1680 O O . PRO B 1 96 ? 16.828 8.086 4.492 1 96.56 96 PRO B O 1
ATOM 1683 N N . ILE B 1 97 ? 14.758 8.328 3.846 1 96.88 97 ILE B N 1
ATOM 1684 C CA . ILE B 1 97 ? 14.125 7.988 5.113 1 96.88 97 ILE B CA 1
ATOM 1685 C C . ILE B 1 97 ? 13.336 6.691 4.965 1 96.88 97 ILE B C 1
ATOM 1687 O O . ILE B 1 97 ? 12.531 6.551 4.039 1 96.88 97 ILE B O 1
ATOM 1691 N N . ASP B 1 98 ? 13.617 5.766 5.855 1 94.44 98 ASP B N 1
ATOM 1692 C CA . ASP B 1 98 ? 12.906 4.492 5.84 1 94.44 98 ASP B CA 1
ATOM 1693 C C . ASP B 1 98 ? 11.43 4.68 6.184 1 94.44 98 ASP B C 1
ATOM 1695 O O . ASP B 1 98 ? 11.07 5.59 6.938 1 94.44 98 ASP B O 1
ATOM 1699 N N . MET B 1 99 ? 10.695 3.803 5.641 1 94.25 99 MET B N 1
ATOM 1700 C CA . MET B 1 99 ? 9.258 3.893 5.836 1 94.25 99 MET B CA 1
ATOM 1701 C C . MET B 1 99 ? 8.906 3.889 7.32 1 94.25 99 MET B C 1
ATOM 1703 O O . MET B 1 99 ? 8.109 4.715 7.777 1 94.25 99 MET B O 1
ATOM 1707 N N . GLU B 1 100 ? 9.461 2.975 8.117 1 95.75 100 GLU B N 1
ATOM 1708 C CA . GLU B 1 100 ? 9.141 2.869 9.539 1 95.75 100 GLU B CA 1
ATOM 1709 C C . GLU B 1 100 ? 9.5 4.152 10.281 1 95.75 100 GLU B C 1
ATOM 1711 O O . GLU B 1 100 ? 8.758 4.59 11.164 1 95.75 100 GLU B O 1
ATOM 1716 N N . GLU B 1 101 ? 10.648 4.676 9.906 1 97.38 101 GLU B N 1
ATOM 1717 C CA . GLU B 1 101 ? 11.062 5.945 10.492 1 97.38 101 GLU B CA 1
ATOM 1718 C C . GLU B 1 101 ? 10.141 7.082 10.062 1 97.38 101 GLU B C 1
ATOM 1720 O O . GLU B 1 101 ? 9.789 7.941 10.875 1 97.38 101 GLU B O 1
ATOM 1725 N N . ALA B 1 102 ? 9.688 7.082 8.852 1 98.38 102 ALA B N 1
ATOM 1726 C CA . ALA B 1 102 ? 8.852 8.141 8.289 1 98.38 102 ALA B CA 1
ATOM 1727 C C . ALA B 1 102 ? 7.543 8.273 9.07 1 98.38 102 ALA B C 1
ATOM 1729 O O . ALA B 1 102 ? 7.039 9.383 9.258 1 98.38 102 ALA B O 1
ATOM 1730 N N . ILE B 1 103 ? 7.031 7.121 9.461 1 98.25 103 ILE B N 1
ATOM 1731 C CA . ILE B 1 103 ? 5.746 7.145 10.148 1 98.25 103 ILE B CA 1
ATOM 1732 C C . ILE B 1 103 ? 5.934 6.742 11.609 1 98.25 103 ILE B C 1
ATOM 1734 O O . ILE B 1 103 ? 5.078 6.07 12.195 1 98.25 103 ILE B O 1
ATOM 1738 N N . ARG B 1 104 ? 7.016 7.074 12.219 1 97.62 104 ARG B N 1
ATOM 1739 C CA . ARG B 1 104 ? 7.402 6.621 13.555 1 97.62 104 ARG B CA 1
ATOM 1740 C C . ARG B 1 104 ? 6.422 7.125 14.602 1 97.62 104 ARG B C 1
ATOM 1742 O O . ARG B 1 104 ? 6.223 6.477 15.633 1 97.62 104 ARG B O 1
ATOM 1749 N N . GLU B 1 105 ? 5.727 8.148 14.406 1 98.25 105 GLU B N 1
ATOM 1750 C CA . GLU B 1 105 ? 4.824 8.75 15.383 1 98.25 105 GLU B CA 1
ATOM 1751 C C . GLU B 1 105 ? 3.434 8.133 15.305 1 98.25 105 GLU B C 1
ATOM 1753 O O . GLU B 1 105 ? 2.523 8.539 16.031 1 98.25 105 GLU B O 1
ATOM 1758 N N . ARG B 1 106 ? 3.273 7.113 14.422 1 97.81 106 ARG B N 1
ATOM 1759 C CA . ARG B 1 106 ? 1.945 6.547 14.211 1 97.81 106 ARG B CA 1
ATOM 1760 C C . ARG B 1 106 ? 1.423 5.891 15.484 1 97.81 106 ARG B C 1
ATOM 1762 O O . ARG B 1 106 ? 2.178 5.234 16.203 1 97.81 106 ARG B O 1
ATOM 1769 N N . ASP B 1 107 ? 0.24 6.16 15.75 1 95.62 107 ASP B N 1
ATOM 1770 C CA . ASP B 1 107 ? -0.391 5.516 16.906 1 95.62 107 ASP B CA 1
ATOM 1771 C C . ASP B 1 107 ? -1.475 4.535 16.453 1 95.62 107 ASP B C 1
ATOM 1773 O O . ASP B 1 107 ? -2.322 4.133 17.25 1 95.62 107 ASP B O 1
ATOM 1777 N N . TRP B 1 108 ? -1.565 4.277 15.211 1 90.88 108 TRP B N 1
ATOM 1778 C CA . TRP B 1 108 ? -2.51 3.35 14.594 1 90.88 108 TRP B CA 1
ATOM 1779 C C . TRP B 1 108 ? -1.79 2.117 14.055 1 90.88 108 TRP B C 1
ATOM 1781 O O . TRP B 1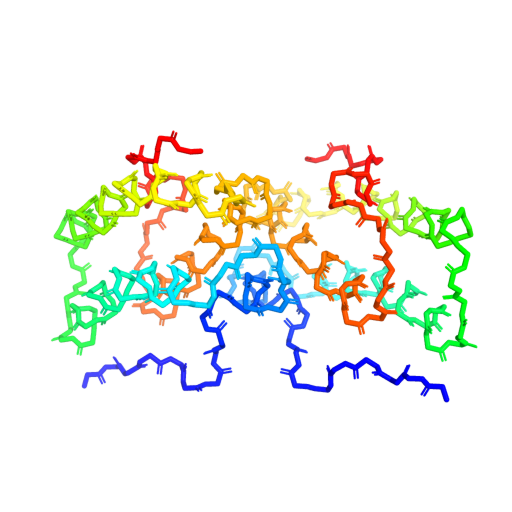 108 ? -0.58 2.15 13.82 1 90.88 108 TRP B O 1
#

Organism: NCBI:txid537013